Protein 1FO8 (pdb70)

Secondary structure (DSSP, 8-state):
-----EEEEESS-TTHHHHHHHHHHH-S-TTTS-EEEEE-TT-HHHHHHHHTTGGGSEEEE-S-----PPPTT-GGGHHHHHHHHHHHHHHHIIIIIS--SEEEEEETTEEE-TTHHHHHHHHHHHHHH-TTEEEEES--TT-BGGGS-TT-TT-EEEESS---SSEEEEHHHHHHHGGG--SS-HHHHHTSHHHHTT-EEEEESSBSEEE---TTBPBP-S---GGGS--GGGSHHHHHHHHHHHHHHSPB--HHHHHTT--TT-SEEEEE--SHHHHHHHHHHTT----EETTEETT-BTTBEEEEETTEEEEEE--TT--S--TT--

Organism: Oryctolagus cuniculus (NCBI:txid9986)

Sequence (330 aa):
LAVIPILVIACDRSTVRRCCLDKLLHYRPSAELFPIIVSQDCGHEETAQVIASYGSSAVTHIRQPDLSNIAVQPDHRKFQGYYKIARHYRWALGQIIFHNNFNYPAAVVVEDDLEVAPDFFEYFQATYPLLKADPSLWCVSAWNDNGKEQMVDSSSKPELLYRTDFFPGLGWLLLAELWAELEPKWPKAFWDDWMRRPEEQRKKGRACVRPEISSRTMTFFGLKFIKLNQQFVPFTQLDLSYLQQEAYDRDFLARVYGAPQLQVEKVRTNDRKELGEVRVQYTGRDSFKAFAKALGVMMDDLKSGVPRAGYRGIVTFLFRGRRVHLAPPQTWDGYDPSWT

Foldseek 3Di:
DAAAEAEEEEEADLLLLQQVVQCLVQPPDCRRYAYEYEYEHPHPNNVVSVCVVPRSHHYHYDPDNDFDDDDPVDPPPSVQLRVLSSVLVRLCCVCPVVNDFKYKYAYSQKHFENALVLVCVLCVVVCVPAPLAFKAALDQQQAFPQWFDLVCQPAKAKFLQDDRHIMMGGSVLCVVQNVPRDSGPRRLVCSACVNSVNHIYMYTSAGRMPGPCVNRHHHRHDHDNSNPDDPCCHHVVNVVVPVVCVQVVAAEDDLVCVLVCHPVVRQEYEHEAEDLVRQQVSCVSQVHQNDDRLQGGRRHDLRWDWIAGNNGIYIHYYPVVRDDGHRPSD

CATH classification: 3.90.550.10 (+1 more: 3.10.180.20)

Structure (mmCIF, N/CA/C/O backbone):
data_1FO8
#
_entry.id   1FO8
#
_cell.length_a   40.382
_cell.length_b   82.378
_cell.length_c   102.487
_cell.angle_alpha   90.00
_cell.angle_beta   90.00
_cell.angle_gamma   90.00
#
_symmetry.space_group_name_H-M   'P 21 21 21'
#
loop_
_entity.id
_entity.type
_entity.pdbx_description
1 polymer 'ALPHA-1,3-MANNOSYL-GLYCOPROTEIN BETA-1,2-N-ACETYLGLUCOSAMINYLTRANSFERASE'
2 non-polymer 'METHYL MERCURY ION'
3 water water
#
loop_
_atom_site.group_PDB
_atom_site.id
_atom_site.type_symbol
_atom_site.label_atom_id
_atom_site.label_alt_id
_atom_site.label_comp_id
_atom_site.label_asym_id
_atom_site.label_entity_id
_atom_site.label_seq_id
_atom_site.pdbx_PDB_ins_code
_atom_site.Cartn_x
_atom_site.Cartn_y
_atom_site.Cartn_z
_atom_site.occupancy
_atom_site.B_iso_or_equiv
_atom_site.auth_seq_id
_atom_site.auth_comp_id
_atom_site.auth_asym_id
_atom_site.auth_atom_id
_atom_site.pdbx_PDB_model_num
ATOM 1 N N . LEU A 1 1 ? -15.312 -6.931 19.343 1.00 23.90 105 LEU A N 1
ATOM 2 C CA . LEU A 1 1 ? -14.427 -6.082 18.488 1.00 22.76 105 LEU A CA 1
ATOM 3 C C . LEU A 1 1 ? -15.242 -4.976 17.825 1.00 21.14 105 LEU A C 1
ATOM 4 O O . LEU A 1 1 ? -16.372 -5.205 17.387 1.00 23.38 105 LEU A O 1
ATOM 9 N N . ALA A 1 2 ? -14.662 -3.781 17.750 1.00 16.73 106 ALA A N 1
ATOM 10 C CA . ALA A 1 2 ? -15.333 -2.628 17.164 1.00 15.37 106 ALA A CA 1
ATOM 11 C C . ALA A 1 2 ? -14.603 -2.050 15.965 1.00 16.62 106 ALA A C 1
ATOM 12 O O . ALA A 1 2 ? -13.371 -2.154 15.845 1.00 15.81 106 ALA A O 1
ATOM 14 N N . VAL A 1 3 ? -15.369 -1.430 15.074 1.00 14.79 107 VAL A N 1
ATOM 15 C CA . VAL A 1 3 ? -14.795 -0.782 13.891 1.00 14.63 107 VAL A CA 1
ATOM 16 C C . VAL A 1 3 ? -14.238 0.591 14.320 1.00 13.57 107 VAL A C 1
ATOM 17 O O . VAL A 1 3 ? -14.926 1.405 14.930 1.00 14.67 107 VAL A O 1
ATOM 21 N N . ILE A 1 4 ? -12.961 0.824 14.034 1.00 11.59 108 ILE A N 1
ATOM 22 C CA . ILE A 1 4 ? -12.306 2.080 14.384 1.00 10.76 108 ILE A CA 1
ATOM 23 C C . ILE A 1 4 ? -11.501 2.553 13.164 1.00 9.86 108 ILE A C 1
ATOM 24 O O . ILE A 1 4 ? -10.494 1.914 12.811 1.00 10.63 108 ILE A O 1
ATOM 29 N N . PRO A 1 5 ? -11.921 3.647 12.503 1.00 7.79 109 PRO A N 1
ATOM 30 C CA . PRO A 1 5 ? -11.157 4.123 11.335 1.00 8.32 109 PRO A CA 1
ATOM 31 C C . PRO A 1 5 ? -9.834 4.763 11.735 1.00 8.74 109 PRO A C 1
ATOM 32 O O . PRO A 1 5 ? -9.685 5.296 12.855 1.00 7.78 109 PRO A O 1
ATOM 36 N N . ILE A 1 6 ? -8.889 4.706 10.806 1.00 7.81 110 ILE A N 1
ATOM 37 C CA . ILE A 1 6 ? -7.620 5.384 10.988 1.00 7.49 110 ILE A CA 1
ATOM 38 C C . ILE A 1 6 ? -7.698 6.553 10.007 1.00 8.03 110 ILE A C 1
ATOM 39 O O . ILE A 1 6 ? -7.889 6.342 8.796 1.00 8.23 110 ILE A O 1
ATOM 44 N N . LEU A 1 7 ? -7.570 7.774 10.515 1.00 6.24 111 LEU A N 1
ATOM 45 C CA . LEU A 1 7 ? -7.598 8.953 9.660 1.00 6.65 111 LEU A CA 1
ATOM 46 C C . LEU A 1 7 ? -6.168 9.424 9.511 1.00 6.42 111 LEU A C 1
ATOM 47 O O . LEU A 1 7 ? -5.545 9.869 10.473 1.00 7.26 111 LEU A O 1
ATOM 52 N N . VAL A 1 8 ? -5.653 9.339 8.293 1.00 6.18 112 VAL A N 1
ATOM 53 C CA . VAL A 1 8 ? -4.270 9.764 8.010 1.00 7.66 112 VAL A CA 1
ATOM 54 C C . VAL A 1 8 ? -4.283 11.179 7.421 1.00 8.14 112 VAL A C 1
ATOM 55 O O . VAL A 1 8 ? -4.956 11.417 6.421 1.00 7.66 112 VAL A O 1
ATOM 59 N N . ILE A 1 9 ? -3.559 12.106 8.050 1.00 7.48 113 ILE A N 1
ATOM 60 C CA . ILE A 1 9 ? -3.477 13.500 7.610 1.00 8.38 113 ILE A CA 1
ATOM 61 C C . ILE A 1 9 ? -2.257 13.637 6.719 1.00 8.70 113 ILE A C 1
ATOM 62 O O . ILE A 1 9 ? -1.135 13.546 7.201 1.00 9.72 113 ILE A O 1
ATOM 67 N N . ALA A 1 10 ? -2.475 13.888 5.427 1.00 8.24 114 ALA A N 1
ATOM 68 C CA . ALA A 1 10 ? -1.381 13.992 4.451 1.00 9.64 114 ALA A CA 1
ATOM 69 C C . ALA A 1 10 ? -1.428 15.306 3.699 1.00 9.92 114 ALA A C 1
ATOM 70 O O . ALA A 1 10 ? -2.430 16.013 3.724 1.00 9.41 114 ALA A O 1
ATOM 72 N N . CYS A 1 11 ? -0.345 15.604 2.983 1.00 12.36 115 CYS A N 1
ATOM 73 C CA . CYS A 1 11 ? -0.273 16.857 2.224 1.00 14.56 115 CYS A CA 1
ATOM 74 C C . CYS A 1 11 ? 0.710 16.810 1.063 1.00 13.55 115 CYS A C 1
ATOM 75 O O . CYS A 1 11 ? 0.318 16.504 -0.068 1.00 16.43 115 CYS A O 1
ATOM 78 N N . ASP A 1 12 ? 1.982 17.108 1.323 1.00 16.81 116 ASP A N 1
ATOM 79 C CA . ASP A 1 12 ? 2.945 17.154 0.224 1.00 14.80 116 ASP A CA 1
ATOM 80 C C . ASP A 1 12 ? 4.236 16.355 0.392 1.00 16.62 116 ASP A C 1
ATOM 81 O O . ASP A 1 12 ? 5.290 16.728 -0.154 1.00 16.90 116 ASP A O 1
ATOM 86 N N . ARG A 1 13 ? 4.165 15.267 1.149 1.00 15.13 117 ARG A N 1
ATOM 87 C CA . ARG A 1 13 ? 5.327 14.408 1.355 1.00 14.14 117 ARG A CA 1
ATOM 88 C C . ARG A 1 13 ? 5.029 13.031 0.776 1.00 13.89 117 ARG A C 1
ATOM 89 O O . ARG A 1 13 ? 4.088 12.348 1.210 1.00 14.21 117 ARG A O 1
ATOM 97 N N . SER A 1 14 ? 5.817 12.623 -0.209 1.00 14.23 118 SER A N 1
ATOM 98 C CA . SER A 1 14 ? 5.632 11.333 -0.862 1.00 13.60 118 SER A CA 1
ATOM 99 C C . SER A 1 14 ? 5.861 10.186 0.104 1.00 14.19 118 SER A C 1
ATOM 100 O O . SER A 1 14 ? 5.389 9.064 -0.138 1.00 12.60 118 SER A O 1
ATOM 103 N N . THR A 1 15 ? 6.568 10.474 1.197 1.00 12.12 119 THR A N 1
ATOM 104 C CA . THR A 1 15 ? 6.840 9.464 2.205 1.00 13.24 119 THR A CA 1
ATOM 105 C C . THR A 1 15 ? 5.586 9.038 3.026 1.00 14.81 119 THR A C 1
ATOM 106 O O . THR A 1 15 ? 5.690 8.291 4.004 1.00 14.55 119 THR A O 1
ATOM 110 N N . VAL A 1 16 ? 4.398 9.513 2.641 1.00 12.83 120 VAL A N 1
ATOM 111 C CA . VAL A 1 16 ? 3.155 9.031 3.268 1.00 12.24 120 VAL A CA 1
ATOM 112 C C . VAL A 1 16 ? 3.144 7.517 2.914 1.00 9.88 120 VAL A C 1
ATOM 113 O O . VAL A 1 16 ? 2.467 6.697 3.542 1.00 10.61 120 VAL A O 1
ATOM 117 N N . ARG A 1 17 ? 3.913 7.143 1.891 1.00 10.18 121 ARG A N 1
ATOM 118 C CA . ARG A 1 17 ? 4.047 5.741 1.494 1.00 9.38 121 ARG A CA 1
ATOM 119 C C . ARG A 1 17 ? 4.523 4.881 2.672 1.00 9.33 121 ARG A C 1
ATOM 120 O O . ARG A 1 17 ? 4.000 3.784 2.899 1.00 9.60 121 ARG A O 1
ATOM 128 N N . ARG A 1 18 ? 5.515 5.367 3.414 1.00 9.23 122 ARG A N 1
ATOM 129 C CA . ARG A 1 18 ? 6.030 4.586 4.535 1.00 8.58 122 ARG A CA 1
ATOM 130 C C . ARG A 1 18 ? 4.972 4.440 5.630 1.00 8.72 122 ARG A C 1
ATOM 131 O O . ARG A 1 18 ? 4.822 3.356 6.223 1.00 9.77 122 ARG A O 1
ATOM 139 N N A CYS A 1 19 ? 4.242 5.523 5.892 0.95 8.62 123 CYS A N 1
ATOM 140 N N B CYS A 1 19 ? 4.231 5.512 5.892 0.05 8.25 123 CYS A N 1
ATOM 141 C CA A CYS A 1 19 ? 3.179 5.540 6.898 0.95 8.70 123 CYS A CA 1
ATOM 142 C CA B CYS A 1 19 ? 3.190 5.468 6.910 0.05 7.70 123 CYS A CA 1
ATOM 143 C C A CYS A 1 19 ? 2.109 4.504 6.511 0.95 7.64 123 CYS A C 1
ATOM 144 C C B CYS A 1 19 ? 2.119 4.462 6.507 0.05 7.50 123 CYS A C 1
ATOM 145 O O A CYS A 1 19 ? 1.746 3.630 7.310 0.95 8.15 123 CYS A O 1
ATOM 146 O O B CYS A 1 19 ? 1.728 3.609 7.305 0.05 7.44 123 CYS A O 1
ATOM 151 N N . LEU A 1 20 ? 1.644 4.558 5.267 1.00 7.67 124 LEU A N 1
ATOM 152 C CA . LEU A 1 20 ? 0.617 3.628 4.789 1.00 7.11 124 LEU A CA 1
ATOM 153 C C . LEU A 1 20 ? 1.101 2.189 4.702 1.00 7.32 124 LEU A C 1
ATOM 154 O O . LEU A 1 20 ? 0.366 1.256 5.025 1.00 8.08 124 LEU A O 1
ATOM 159 N N . ASP A 1 21 ? 2.341 1.987 4.287 1.00 7.90 125 ASP A N 1
ATOM 160 C CA . ASP A 1 21 ? 2.847 0.626 4.181 1.00 8.31 125 ASP A CA 1
ATOM 161 C C . ASP A 1 21 ? 2.841 -0.060 5.536 1.00 8.48 125 ASP A C 1
ATOM 162 O O . ASP A 1 21 ? 2.457 -1.228 5.616 1.00 8.66 125 ASP A O 1
ATOM 167 N N . LYS A 1 22 ? 3.278 0.645 6.584 1.00 8.54 126 LYS A N 1
ATOM 168 C CA . LYS A 1 22 ? 3.299 0.049 7.925 1.00 8.85 126 LYS A CA 1
ATOM 169 C C . LYS A 1 22 ? 1.892 -0.159 8.471 1.00 8.97 126 LYS A C 1
ATOM 170 O O . LYS A 1 22 ? 1.606 -1.198 9.043 1.00 8.54 126 LYS A O 1
ATOM 176 N N . LEU A 1 23 ? 1.005 0.817 8.300 1.00 6.57 127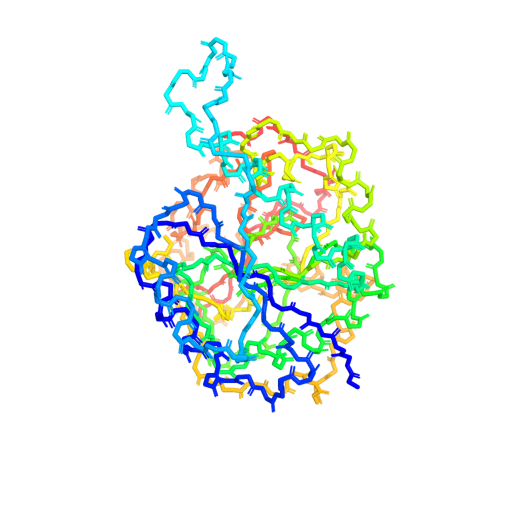 LEU A N 1
ATOM 177 C CA . LEU A 1 23 ? -0.372 0.646 8.751 1.00 6.52 127 LEU A CA 1
ATOM 178 C C . LEU A 1 23 ? -0.998 -0.583 8.072 1.00 8.42 127 LEU A C 1
ATOM 179 O O . LEU A 1 23 ? -1.630 -1.412 8.732 1.00 9.67 127 LEU A O 1
ATOM 184 N N . LEU A 1 24 ? -0.809 -0.706 6.759 1.00 8.28 128 LEU A N 1
ATOM 185 C CA . LEU A 1 24 ? -1.426 -1.807 6.017 1.00 7.80 128 LEU A CA 1
ATOM 186 C C . LEU A 1 24 ? -0.816 -3.156 6.350 1.00 8.49 128 LEU A C 1
ATOM 187 O O . LEU A 1 24 ? -1.515 -4.187 6.351 1.00 11.02 128 LEU A O 1
ATOM 192 N N . HIS A 1 25 ? 0.485 -3.164 6.610 1.00 7.19 129 HIS A N 1
ATOM 193 C CA . HIS A 1 25 ? 1.162 -4.403 6.969 1.00 8.42 129 HIS A CA 1
ATOM 194 C C . HIS A 1 25 ? 0.660 -4.956 8.310 1.00 9.00 129 HIS A C 1
ATOM 195 O O . HIS A 1 25 ? 0.425 -6.167 8.460 1.00 11.20 129 HIS A O 1
ATOM 202 N N . TYR A 1 26 ? 0.471 -4.072 9.280 1.00 7.69 130 TYR A N 1
ATOM 203 C CA . TYR A 1 26 ? 0.035 -4.520 10.599 1.00 8.14 130 TYR A CA 1
ATOM 204 C C . TYR A 1 26 ? -1.467 -4.566 10.837 1.00 9.36 130 TYR A C 1
ATOM 205 O O . TYR A 1 26 ? -1.922 -5.151 11.826 1.00 10.05 130 TYR A O 1
ATOM 214 N N . ARG A 1 27 ? -2.247 -3.961 9.954 1.00 8.78 131 ARG A N 1
ATOM 215 C CA . ARG A 1 27 ? -3.693 -3.930 10.136 1.00 9.73 131 ARG A CA 1
ATOM 216 C C . ARG A 1 27 ? -4.218 -5.356 10.201 1.00 9.93 131 ARG A C 1
ATOM 217 O O . ARG A 1 27 ? -3.966 -6.144 9.303 1.00 9.99 131 ARG A O 1
ATOM 225 N N . PRO A 1 28 ? -4.995 -5.681 11.244 1.00 8.71 132 PRO A N 1
ATOM 226 C CA . PRO A 1 28 ? -5.503 -7.064 11.331 1.00 9.64 132 PRO A CA 1
ATOM 227 C C . PRO A 1 28 ? -6.694 -7.368 10.441 1.00 13.12 132 PRO A C 1
ATOM 228 O O . PRO A 1 28 ? -6.903 -8.527 10.041 1.00 15.28 132 PRO A O 1
ATOM 232 N N . SER A 1 29 ? -7.448 -6.327 10.117 1.00 12.19 133 SER A N 1
ATOM 233 C CA . SER A 1 29 ? -8.653 -6.454 9.335 1.00 14.00 133 SER A CA 1
ATOM 234 C C . SER A 1 29 ? -8.993 -5.125 8.664 1.00 12.10 133 SER A C 1
ATOM 235 O O . SER A 1 29 ? -8.973 -4.086 9.315 1.00 12.31 133 SER A O 1
ATOM 238 N N . ALA A 1 30 ? -9.311 -5.159 7.369 1.00 12.29 134 ALA A N 1
ATOM 239 C CA . ALA A 1 30 ? -9.692 -3.946 6.654 1.00 11.52 134 ALA A CA 1
ATOM 240 C C . ALA A 1 30 ? -11.064 -3.499 7.139 1.00 13.44 134 ALA A C 1
ATOM 241 O O . ALA A 1 30 ? -11.372 -2.309 7.163 1.00 14.24 134 ALA A O 1
ATOM 243 N N . GLU A 1 31 ? -11.899 -4.459 7.516 1.00 12.61 135 GLU A N 1
ATOM 244 C CA . GLU A 1 31 ? -13.234 -4.134 7.991 1.00 13.37 135 GLU A CA 1
ATOM 245 C C . GLU A 1 31 ? -13.208 -3.459 9.361 1.00 11.43 135 GLU A C 1
ATOM 246 O O . GLU A 1 31 ? -13.943 -2.508 9.593 1.00 12.84 135 GLU A O 1
ATOM 252 N N . LEU A 1 32 ? -12.347 -3.942 10.254 1.00 12.45 136 LEU A N 1
ATOM 253 C CA . LEU A 1 32 ? -12.268 -3.373 11.590 1.00 13.67 136 LEU A CA 1
ATOM 254 C C . LEU A 1 32 ? -11.534 -2.042 11.635 1.00 10.64 136 LEU A C 1
ATOM 255 O O . LEU A 1 32 ? -11.871 -1.190 12.449 1.00 11.75 136 LEU A O 1
ATOM 260 N N . PHE A 1 33 ? -10.566 -1.858 10.741 1.00 9.38 137 PHE A N 1
ATOM 261 C CA . PHE A 1 33 ? -9.790 -0.627 10.700 1.00 8.92 137 PHE A CA 1
ATOM 262 C C . PHE A 1 33 ? -9.697 0.025 9.326 1.00 7.36 137 PHE A C 1
ATOM 263 O O . PHE A 1 33 ? -8.634 0.020 8.703 1.00 8.85 137 PHE A O 1
ATOM 271 N N . PRO A 1 34 ? -10.810 0.576 8.823 1.00 7.90 138 PRO A N 1
ATOM 272 C CA . PRO A 1 34 ? -10.779 1.228 7.506 1.00 7.63 138 PRO A CA 1
ATOM 273 C C . PRO A 1 34 ? -9.813 2.405 7.605 1.00 8.21 138 PRO A C 1
ATOM 274 O O . PRO A 1 34 ? -9.737 3.054 8.651 1.00 9.46 138 PRO A O 1
ATOM 278 N N . ILE A 1 35 ? -9.046 2.629 6.546 1.00 7.73 139 ILE A N 1
ATOM 279 C CA . ILE A 1 35 ? -8.072 3.716 6.537 1.00 7.78 139 ILE A CA 1
ATOM 280 C C . ILE A 1 35 ? -8.556 4.797 5.588 1.00 9.31 139 ILE A C 1
ATOM 281 O O . ILE A 1 35 ? -8.841 4.521 4.417 1.00 10.44 139 ILE A O 1
ATOM 286 N N . ILE A 1 36 ? -8.647 6.023 6.094 1.00 7.27 140 ILE A N 1
ATOM 287 C CA . ILE A 1 36 ? -9.103 7.152 5.286 1.00 7.57 140 ILE A CA 1
ATOM 288 C C . ILE A 1 36 ? -7.928 8.109 5.245 1.00 7.63 140 ILE A C 1
ATOM 289 O O . ILE A 1 36 ? -7.462 8.562 6.291 1.00 8.27 140 ILE A O 1
ATOM 294 N N . VAL A 1 37 ? -7.435 8.389 4.048 1.00 6.57 141 VAL A N 1
ATOM 295 C CA . VAL A 1 37 ? -6.306 9.312 3.880 1.00 7.20 141 VAL A CA 1
ATOM 296 C C . VAL A 1 37 ? -6.844 10.653 3.371 1.00 6.71 141 VAL A C 1
ATOM 297 O O . VAL A 1 37 ? -7.345 10.747 2.228 1.00 8.11 141 VAL A O 1
ATOM 301 N N . SER A 1 38 ? -6.796 11.668 4.233 1.00 7.08 142 SER A N 1
ATOM 302 C CA . SER A 1 38 ? -7.239 13.015 3.884 1.00 7.02 142 SER A CA 1
ATOM 303 C C . SER A 1 38 ? -6.006 13.773 3.438 1.00 6.56 142 SER A C 1
ATOM 304 O O . SER A 1 38 ? -5.065 13.962 4.215 1.00 7.39 142 SER A O 1
ATOM 307 N N . GLN A 1 39 ? -5.987 14.173 2.166 1.00 8.13 143 GLN A N 1
ATOM 308 C CA . GLN A 1 39 ? -4.858 14.896 1.614 1.00 8.91 143 GLN A CA 1
ATOM 309 C C . GLN A 1 39 ? -5.180 16.356 1.357 1.00 9.96 143 GLN A C 1
ATOM 310 O O . GLN A 1 39 ? -6.122 16.663 0.627 1.00 12.26 143 GLN A O 1
ATOM 316 N N . ASP A 1 40 ? -4.392 17.245 1.952 1.00 9.87 144 ASP A N 1
ATOM 317 C CA . ASP A 1 40 ? -4.556 18.684 1.740 1.00 9.44 144 ASP A CA 1
ATOM 318 C C . ASP A 1 40 ? -3.447 19.066 0.757 1.00 15.09 144 ASP A C 1
ATOM 319 O O . ASP A 1 40 ? -2.643 18.214 0.360 1.00 15.57 144 ASP A O 1
ATOM 324 N N . CYS A 1 41 ? -3.428 20.330 0.327 1.00 15.75 145 CYS A N 1
ATOM 325 C CA . CYS A 1 41 ? -2.353 20.847 -0.532 1.00 19.03 145 CYS A CA 1
ATOM 326 C C . CYS A 1 41 ? -2.344 20.597 -2.026 1.00 18.73 145 CYS A C 1
ATOM 327 O O . CYS A 1 41 ? -1.715 21.361 -2.774 1.00 20.82 145 CYS A O 1
ATOM 330 N N . GLY A 1 42 ? -3.006 19.548 -2.483 1.00 17.51 146 GLY A N 1
ATOM 331 C CA . GLY A 1 42 ? -3.022 19.282 -3.915 1.00 18.34 146 GLY A CA 1
ATOM 332 C C . GLY A 1 42 ? -1.673 18.927 -4.519 1.00 20.72 146 GLY A C 1
ATOM 333 O O . GLY A 1 42 ? -1.452 19.199 -5.703 1.00 23.57 146 GLY A O 1
ATOM 334 N N . HIS A 1 43 ? -0.768 18.346 -3.728 1.00 16.35 147 HIS A N 1
ATOM 335 C CA . HIS A 1 43 ? 0.553 17.931 -4.217 1.00 15.00 147 HIS A CA 1
ATOM 336 C C . HIS A 1 43 ? 0.321 16.711 -5.115 1.00 16.39 147 HIS A C 1
ATOM 337 O O . HIS A 1 43 ? -0.046 15.635 -4.642 1.00 14.32 147 HIS A O 1
ATOM 344 N N . GLU A 1 44 ? 0.519 16.889 -6.421 1.00 18.31 148 GLU A N 1
ATOM 345 C CA . GLU A 1 44 ? 0.286 15.829 -7.398 1.00 19.39 148 GLU A CA 1
ATOM 346 C C . GLU A 1 44 ? 0.991 14.500 -7.174 1.00 16.37 148 GLU A C 1
ATOM 347 O O . GLU A 1 44 ? 0.350 13.452 -7.269 1.00 17.70 148 GLU A O 1
ATOM 353 N N . GLU A 1 45 ? 2.288 14.521 -6.874 1.00 17.17 149 GLU A N 1
ATOM 354 C CA . GLU A 1 45 ? 3.021 13.274 -6.659 1.00 17.84 149 GLU A CA 1
ATOM 355 C C . GLU A 1 45 ? 2.464 12.502 -5.461 1.00 16.35 149 GLU A C 1
ATOM 356 O O . GLU A 1 45 ? 2.350 11.275 -5.493 1.00 16.30 149 GLU A O 1
ATOM 362 N N . THR A 1 46 ? 2.132 13.228 -4.399 1.00 15.09 150 THR A N 1
ATOM 363 C CA . THR A 1 46 ? 1.578 12.595 -3.211 1.00 12.74 150 THR A CA 1
ATOM 364 C C . THR A 1 46 ? 0.211 12.003 -3.538 1.00 12.11 150 THR A C 1
ATOM 365 O O . THR A 1 46 ? -0.114 10.899 -3.076 1.00 11.49 150 THR A O 1
ATOM 369 N N . ALA A 1 47 ? -0.598 12.704 -4.329 1.00 11.88 151 ALA A N 1
ATOM 370 C CA . ALA A 1 47 ? -1.911 12.189 -4.706 1.00 11.96 151 ALA A CA 1
ATOM 371 C C . ALA A 1 47 ? -1.778 10.906 -5.510 1.00 12.84 151 ALA A C 1
ATOM 372 O O . ALA A 1 47 ? -2.550 9.972 -5.321 1.00 14.43 151 ALA A O 1
ATOM 374 N N . GLN 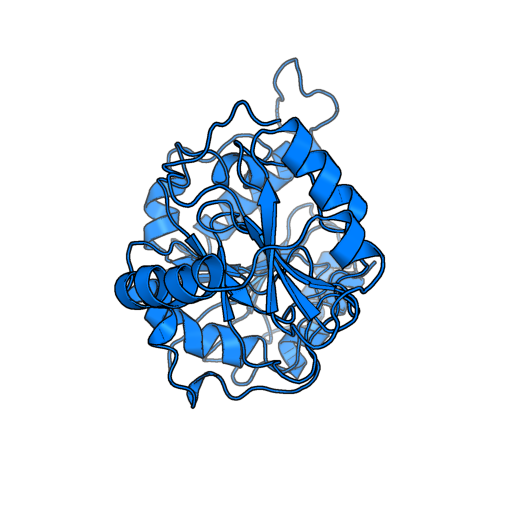A 1 48 ? -0.801 10.868 -6.413 1.00 14.40 152 GLN A N 1
ATOM 375 C CA . GLN A 1 48 ? -0.586 9.668 -7.221 1.00 15.71 152 GLN A CA 1
ATOM 376 C C . GLN A 1 48 ? -0.155 8.493 -6.343 1.00 12.75 152 GLN A C 1
ATOM 377 O O . GLN A 1 48 ? -0.579 7.357 -6.554 1.00 14.74 152 GLN A O 1
ATOM 383 N N . VAL A 1 49 ? 0.690 8.766 -5.360 1.00 13.41 153 VAL A N 1
ATOM 384 C CA . VAL A 1 49 ? 1.127 7.718 -4.448 1.00 11.62 153 VAL A CA 1
ATOM 385 C C . VAL A 1 49 ? -0.080 7.155 -3.692 1.00 9.72 153 VAL A C 1
ATOM 386 O O . VAL A 1 49 ? -0.288 5.943 -3.643 1.00 11.88 153 VAL A O 1
ATOM 390 N N . ILE A 1 50 ? -0.891 8.031 -3.101 1.00 10.68 154 ILE A N 1
ATOM 391 C CA . ILE A 1 50 ? -2.050 7.540 -2.348 1.00 10.32 154 ILE A CA 1
ATOM 392 C C . ILE A 1 50 ? -3.016 6.764 -3.257 1.00 9.23 154 ILE A C 1
ATOM 393 O O . ILE A 1 50 ? -3.518 5.693 -2.889 1.00 10.23 154 ILE A O 1
ATOM 398 N N . ALA A 1 51 ? -3.267 7.299 -4.456 1.00 11.87 155 ALA A N 1
ATOM 399 C CA . ALA A 1 51 ? -4.173 6.647 -5.395 1.00 11.66 155 ALA A CA 1
ATOM 400 C C . ALA A 1 51 ? -3.725 5.242 -5.779 1.00 12.35 155 ALA A C 1
ATOM 401 O O . ALA A 1 51 ? -4.562 4.371 -6.038 1.00 13.46 155 ALA A O 1
ATOM 403 N N . SER A 1 52 ? -2.410 5.033 -5.825 1.00 11.76 156 SER A N 1
ATOM 404 C CA . SER A 1 52 ? -1.882 3.728 -6.220 1.00 12.31 156 SER A CA 1
ATOM 405 C C . SER A 1 52 ? -2.246 2.599 -5.271 1.00 12.07 156 SER A C 1
ATOM 406 O O . SER A 1 52 ? -2.153 1.422 -5.635 1.00 14.43 156 SER A O 1
ATOM 409 N N . TYR A 1 53 ? -2.666 2.937 -4.053 1.00 11.37 157 TYR A N 1
ATOM 410 C CA . TYR A 1 53 ? -3.072 1.897 -3.103 1.00 10.72 157 TYR A CA 1
ATOM 411 C C . TYR A 1 53 ? -4.463 1.371 -3.409 1.00 12.23 157 TYR A C 1
ATOM 412 O O . TYR A 1 53 ? -4.909 0.369 -2.833 1.00 13.09 157 TYR A O 1
ATOM 421 N N . GLY A 1 54 ? -5.165 2.053 -4.303 1.00 12.41 158 GLY A N 1
ATOM 422 C CA . GLY A 1 54 ? -6.492 1.588 -4.650 1.00 13.00 158 GLY A CA 1
ATOM 423 C C . GLY A 1 54 ? -7.467 1.521 -3.497 1.00 13.25 158 GLY A C 1
ATOM 424 O O . GLY A 1 54 ? -7.491 2.410 -2.644 1.00 12.50 158 GLY A O 1
ATOM 425 N N A SER A 1 55 ? -8.221 0.429 -3.459 0.70 12.78 159 SER A N 1
ATOM 426 N N B SER A 1 55 ? -8.282 0.474 -3.456 0.30 12.83 159 SER A N 1
ATOM 427 C CA A SER A 1 55 ? -9.263 0.185 -2.465 0.70 11.83 159 SER A CA 1
ATOM 428 C CA B SER A 1 55 ? -9.290 0.354 -2.409 0.30 12.04 159 SER A CA 1
ATOM 429 C C A SER A 1 55 ? -8.748 -0.148 -1.073 0.70 10.94 159 SER A C 1
ATOM 430 C C B SER A 1 55 ? -8.738 0.025 -1.027 0.30 11.37 159 SER A C 1
ATOM 431 O O A SER A 1 55 ? -9.537 -0.338 -0.149 0.70 12.88 159 SER A O 1
ATOM 432 O O B SER A 1 55 ? -9.496 0.015 -0.057 0.30 11.68 159 SER A O 1
ATOM 437 N N . ALA A 1 56 ? -7.436 -0.240 -0.918 1.00 11.27 160 ALA A N 1
ATOM 438 C CA . ALA A 1 56 ? -6.873 -0.538 0.398 1.00 9.98 160 ALA A CA 1
ATOM 439 C C . ALA A 1 56 ? -7.121 0.642 1.333 1.00 9.23 160 ALA A C 1
ATOM 440 O O . ALA A 1 56 ? -7.141 0.469 2.555 1.00 9.73 160 ALA A O 1
ATOM 442 N N . VAL A 1 57 ? -7.291 1.836 0.768 1.00 9.18 161 VAL A N 1
ATOM 443 C CA . VAL A 1 57 ? -7.591 3.030 1.570 1.00 10.33 161 VAL A CA 1
ATOM 444 C C . VAL A 1 57 ? -8.636 3.861 0.832 1.00 11.01 161 VAL A C 1
ATOM 445 O O . VAL A 1 57 ? -8.956 3.577 -0.321 1.00 13.33 161 VAL A O 1
ATOM 449 N N . THR A 1 58 ? -9.196 4.859 1.509 1.00 8.50 162 THR A N 1
ATOM 450 C CA . THR A 1 58 ? -10.136 5.769 0.861 1.00 9.82 162 THR A CA 1
ATOM 451 C C . THR A 1 58 ? -9.412 7.108 0.839 1.00 10.17 162 THR A C 1
ATOM 452 O O . THR A 1 58 ? -9.023 7.619 1.883 1.00 12.68 162 THR A O 1
ATOM 456 N N . HIS A 1 59 ? -9.247 7.679 -0.345 1.00 9.74 163 HIS A N 1
ATOM 457 C CA . HIS A 1 59 ? -8.518 8.928 -0.527 1.00 10.13 163 HIS A CA 1
ATOM 458 C C . HIS A 1 59 ? -9.482 10.096 -0.651 1.00 10.10 163 HIS A C 1
ATOM 459 O O . HIS A 1 59 ? -10.294 10.122 -1.590 1.00 12.00 163 HIS A O 1
ATOM 466 N N . ILE A 1 60 ? -9.444 11.028 0.302 1.00 9.66 164 ILE A N 1
ATOM 467 C CA . ILE A 1 60 ? -10.305 12.202 0.233 1.00 9.94 164 ILE A CA 1
ATOM 468 C C . ILE A 1 60 ? -9.403 13.425 0.144 1.00 10.62 164 ILE A C 1
ATOM 469 O O . ILE A 1 60 ? -8.255 13.403 0.623 1.00 9.09 164 ILE A O 1
ATOM 474 N N . ARG A 1 61 ? -9.906 14.489 -0.477 1.00 10.25 165 ARG A N 1
ATOM 475 C CA . ARG A 1 61 ? -9.109 15.689 -0.699 1.00 10.63 165 ARG A CA 1
ATOM 476 C C . ARG A 1 61 ? -9.709 16.965 -0.124 1.00 9.46 165 ARG A C 1
ATOM 477 O O . ARG A 1 61 ? -10.830 17.332 -0.448 1.00 12.03 165 ARG A O 1
ATOM 485 N N . GLN A 1 62 ? -8.952 17.645 0.734 1.00 8.78 166 GLN A N 1
ATOM 486 C CA . GLN A 1 62 ? -9.437 18.899 1.335 1.00 9.40 166 GLN A CA 1
ATOM 487 C C . GLN A 1 62 ? -9.729 19.828 0.155 1.00 10.11 166 GLN A C 1
ATOM 488 O O . GLN A 1 62 ? -8.856 20.128 -0.647 1.00 11.24 166 GLN A O 1
ATOM 494 N N . PRO A 1 63 ? -10.954 20.346 0.092 1.00 11.43 167 PRO A N 1
ATOM 495 C CA . PRO A 1 63 ? -11.359 21.198 -1.036 1.00 11.80 167 PRO A CA 1
ATOM 496 C C . PRO A 1 63 ? -10.915 22.621 -1.223 1.00 11.04 167 PRO A C 1
ATOM 497 O O . PRO A 1 63 ? -10.887 23.108 -2.364 1.00 13.36 167 PRO A O 1
ATOM 501 N N . ASP A 1 64 ? -10.588 23.298 -0.141 1.00 10.23 168 ASP A N 1
ATOM 502 C CA . ASP A 1 64 ? -10.244 24.711 -0.217 1.00 12.53 168 ASP A CA 1
ATOM 503 C C . ASP A 1 64 ? -8.751 24.927 -0.105 1.00 12.56 168 ASP A C 1
ATOM 504 O O . ASP A 1 64 ? -8.201 24.920 0.996 1.00 13.79 168 ASP A O 1
ATOM 509 N N . LEU A 1 65 ? -8.089 25.128 -1.239 1.00 13.33 169 LEU A N 1
ATOM 510 C CA . LEU A 1 65 ? -6.643 25.305 -1.236 1.00 13.15 169 LEU A CA 1
ATOM 511 C C . LEU A 1 65 ? -6.193 26.772 -1.170 1.00 14.30 169 LEU A C 1
ATOM 512 O O . LEU A 1 65 ? -5.012 27.081 -1.369 1.00 16.17 169 LEU A O 1
ATOM 517 N N . SER A 1 66 ? -7.131 27.657 -0.872 1.00 12.02 170 SER A N 1
ATOM 518 C CA . SER A 1 66 ? -6.832 29.085 -0.821 1.00 12.59 170 SER A CA 1
ATOM 519 C C . SER A 1 66 ? -5.990 29.511 0.381 1.00 15.14 170 SER A C 1
ATOM 520 O O . SER A 1 66 ? -5.913 28.802 1.381 1.00 13.81 170 SER A O 1
ATOM 523 N N . ASN A 1 67 ? -5.343 30.668 0.270 1.00 15.00 171 ASN A N 1
ATOM 524 C CA . ASN A 1 67 ? -4.561 31.190 1.379 1.00 15.66 171 ASN A CA 1
ATOM 525 C C . ASN A 1 67 ? -5.530 31.746 2.400 1.00 14.06 171 ASN A C 1
ATOM 526 O O . ASN A 1 67 ? -6.599 32.230 2.059 1.00 15.93 171 ASN A O 1
ATOM 531 N N . ILE A 1 68 ? -5.139 31.674 3.666 1.00 13.85 172 ILE A N 1
ATOM 53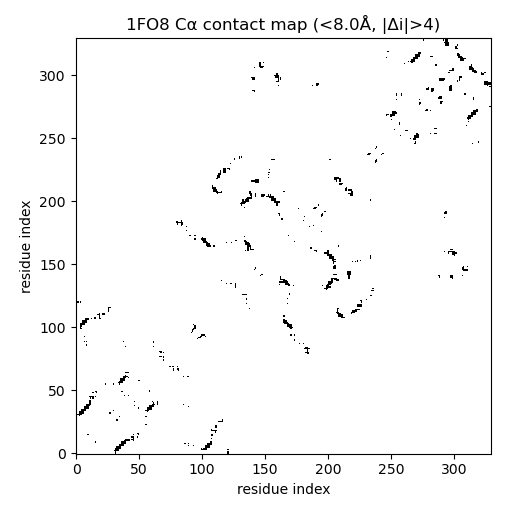2 C CA . ILE A 1 68 ? -5.983 32.096 4.768 1.00 12.54 172 ILE A CA 1
ATOM 533 C C . ILE A 1 68 ? -5.507 33.431 5.325 1.00 12.53 172 ILE A C 1
ATOM 534 O O . ILE A 1 68 ? -4.303 33.656 5.444 1.00 14.33 172 ILE A O 1
ATOM 539 N N . ALA A 1 69 ? -6.458 34.316 5.620 1.00 14.34 173 ALA A N 1
ATOM 540 C CA . ALA A 1 69 ? -6.144 35.623 6.196 1.00 15.87 173 ALA A CA 1
ATOM 541 C C . ALA A 1 69 ? -5.737 35.349 7.641 1.00 12.57 173 ALA A C 1
ATOM 542 O O . ALA A 1 69 ? -6.512 34.768 8.414 1.00 17.26 173 ALA A O 1
ATOM 544 N N . VAL A 1 70 ? -4.520 35.747 7.991 1.00 11.83 174 VAL A N 1
ATOM 545 C CA . VAL A 1 70 ? -4.007 35.530 9.343 1.00 11.25 174 VAL A CA 1
ATOM 546 C C . VAL A 1 70 ? -4.091 36.804 10.164 1.00 9.94 174 VAL A C 1
ATOM 547 O O . VAL A 1 70 ? -4.212 37.897 9.613 1.00 12.11 174 VAL A O 1
ATOM 551 N N . GLN A 1 71 ? -4.047 36.674 11.486 1.00 9.21 175 GLN A N 1
ATOM 552 C CA . GLN A 1 71 ? -4.101 37.846 12.353 1.00 8.79 175 GLN A CA 1
ATOM 553 C C . GLN A 1 71 ? -2.749 38.563 12.336 1.00 8.62 175 GLN A C 1
ATOM 554 O O . GLN A 1 71 ? -1.734 37.982 11.925 1.00 8.61 175 GLN A O 1
ATOM 560 N N . PRO A 1 72 ? -2.703 39.813 12.837 1.00 10.00 176 PRO A N 1
ATOM 561 C CA . PRO A 1 72 ? -1.445 40.572 12.804 1.00 9.71 176 PRO A CA 1
ATOM 562 C C . PRO A 1 72 ? -0.206 40.010 13.444 1.00 9.82 176 PRO A C 1
ATOM 563 O O . PRO A 1 72 ? 0.905 40.435 13.116 1.00 11.70 176 PRO A O 1
ATOM 567 N N . ASP A 1 73 ? -0.376 39.094 14.382 1.00 9.66 177 ASP A N 1
ATOM 568 C CA . ASP A 1 73 ? 0.772 38.503 15.065 1.00 8.43 177 ASP A CA 1
ATOM 569 C C . ASP A 1 73 ? 1.257 37.231 14.379 1.00 7.75 177 ASP A C 1
ATOM 570 O O . ASP A 1 73 ? 2.235 36.630 14.823 1.00 9.34 177 ASP A O 1
ATOM 575 N N . HIS A 1 74 ? 0.627 36.869 13.264 1.00 7.28 178 HIS A N 1
ATOM 576 C CA . HIS A 1 74 ? 0.909 35.568 12.652 1.00 9.13 178 HIS A CA 1
ATOM 577 C C . HIS A 1 74 ? 1.360 35.515 11.199 1.00 9.70 178 HIS A C 1
ATOM 578 O O . HIS A 1 74 ? 1.150 34.501 10.528 1.00 10.51 178 HIS A O 1
ATOM 585 N N . ARG A 1 75 ? 1.975 36.577 10.699 1.00 11.49 179 ARG A N 1
ATOM 586 C CA . ARG A 1 75 ? 2.429 36.571 9.305 1.00 14.19 179 ARG A CA 1
ATOM 587 C C . ARG A 1 75 ? 3.289 35.355 8.942 1.00 13.80 179 ARG A C 1
ATOM 588 O O . ARG A 1 75 ? 3.192 34.832 7.825 1.00 15.46 179 ARG A O 1
ATOM 596 N N . LYS A 1 76 ? 4.116 34.910 9.882 1.00 12.44 180 LYS A N 1
ATOM 597 C CA . LYS A 1 76 ? 5.023 33.761 9.675 1.00 14.12 180 LYS A CA 1
ATOM 598 C C . LYS A 1 76 ? 4.358 32.404 9.827 1.00 15.19 180 LYS A C 1
ATOM 599 O O . LYS A 1 76 ? 5.007 31.369 9.619 1.00 17.62 180 LYS A O 1
ATOM 605 N N . PHE A 1 77 ? 3.070 32.387 10.169 1.00 11.28 181 PHE A N 1
ATOM 606 C CA . PHE A 1 77 ? 2.438 31.120 10.468 1.00 12.37 181 PHE A CA 1
ATOM 607 C C . PHE A 1 77 ? 1.284 30.618 9.602 1.00 13.33 181 PHE A C 1
ATOM 608 O O . PHE A 1 77 ? 0.444 29.849 10.083 1.00 12.91 181 PHE A O 1
ATOM 616 N N . GLN A 1 78 ? 1.251 31.018 8.331 1.00 12.67 182 GLN A N 1
ATOM 617 C CA . GLN A 1 78 ? 0.202 30.577 7.396 1.00 13.38 182 GLN A CA 1
ATOM 618 C C . GLN A 1 78 ? 0.030 29.042 7.434 1.00 13.31 182 GLN A C 1
ATOM 619 O O . GLN A 1 78 ? -1.091 28.529 7.419 1.00 13.71 182 GLN A O 1
ATOM 625 N N . GLY A 1 79 ? 1.144 28.322 7.493 1.00 11.34 183 GLY A N 1
ATOM 626 C CA . GLY A 1 79 ? 1.094 26.865 7.502 1.00 11.90 183 GLY A CA 1
ATOM 627 C C . GLY A 1 79 ? 0.270 26.312 8.654 1.00 11.90 183 GLY A C 1
ATOM 628 O O . GLY A 1 79 ? -0.439 25.318 8.476 1.00 12.84 183 GLY A O 1
ATOM 629 N N . TYR A 1 80 ? 0.353 26.938 9.824 1.00 10.08 184 TYR A N 1
ATOM 630 C CA . TYR A 1 80 ? -0.409 26.479 10.983 1.00 10.22 184 TYR A CA 1
ATOM 631 C C . TYR A 1 80 ? -1.897 26.734 10.816 1.00 9.81 184 TYR A C 1
ATOM 632 O O . TYR A 1 80 ? -2.729 25.962 11.334 1.00 10.39 184 TYR A O 1
ATOM 641 N N . TYR A 1 81 ? -2.260 27.828 10.140 1.00 8.92 185 TYR A N 1
ATOM 642 C CA . TYR A 1 81 ? -3.654 28.083 9.845 1.00 7.69 185 TYR A CA 1
ATOM 643 C C . TYR A 1 81 ? -4.167 27.005 8.874 1.00 7.77 185 TYR A C 1
ATOM 644 O O . TYR A 1 81 ? -5.287 26.514 9.009 1.00 8.91 185 TYR A O 1
ATOM 653 N N . LYS A 1 82 ? -3.353 26.644 7.887 1.00 9.11 186 LYS A N 1
ATOM 654 C CA . LYS A 1 82 ? -3.785 25.618 6.945 1.00 9.27 186 LYS A CA 1
ATOM 655 C C . LYS A 1 82 ? -3.943 24.260 7.646 1.00 8.09 186 LYS A C 1
ATOM 656 O O . LYS A 1 82 ? -4.900 23.545 7.395 1.00 8.37 186 LYS A O 1
ATOM 662 N N . ILE A 1 83 ? -3.028 23.916 8.551 1.00 8.09 187 ILE A N 1
ATOM 663 C CA . ILE A 1 83 ? -3.157 22.637 9.247 1.00 8.63 187 ILE A CA 1
ATOM 664 C C . ILE A 1 83 ? -4.459 22.607 10.052 1.00 7.99 187 ILE A C 1
ATOM 665 O O . ILE A 1 83 ? -5.184 21.602 10.051 1.00 7.79 187 ILE A O 1
ATOM 670 N N . ALA A 1 84 ? -4.767 23.705 10.749 1.00 7.55 188 ALA A N 1
ATOM 671 C CA . ALA A 1 84 ? -5.973 23.733 11.556 1.00 7.48 188 ALA A CA 1
ATOM 672 C C . ALA A 1 84 ? -7.209 23.592 10.671 1.00 7.01 188 ALA A C 1
ATOM 673 O O . ALA A 1 84 ? -8.166 22.909 11.030 1.00 7.75 188 ALA A O 1
ATOM 675 N N . ARG A 1 85 ? -7.198 24.246 9.502 1.00 6.53 189 ARG A N 1
ATOM 676 C CA . ARG A 1 85 ? -8.327 24.104 8.587 1.00 7.20 189 ARG A CA 1
ATOM 677 C C . ARG A 1 85 ? -8.447 22.656 8.096 1.00 8.08 189 ARG A C 1
ATOM 678 O O . ARG A 1 85 ? -9.555 22.117 7.974 1.00 8.80 189 ARG A O 1
ATOM 686 N N . HIS A 1 86 ? -7.313 22.027 7.828 1.00 7.12 190 HIS A N 1
ATOM 687 C CA . HIS A 1 86 ? -7.350 20.654 7.337 1.00 6.20 190 HIS A CA 1
ATOM 688 C C . HIS A 1 86 ? -7.929 19.720 8.402 1.00 7.72 190 HIS A C 1
ATOM 689 O O . HIS A 1 86 ? -8.811 18.911 8.108 1.00 6.79 190 HIS A O 1
ATOM 696 N N . TYR A 1 87 ? -7.457 19.839 9.644 1.00 7.14 191 TYR A N 1
ATOM 697 C CA . TYR A 1 87 ? -7.988 18.981 10.694 1.00 8.32 191 TYR A CA 1
ATOM 698 C C . TYR A 1 87 ? -9.497 19.170 10.838 1.00 6.80 191 TYR A C 1
ATOM 699 O O . TYR A 1 87 ? -10.244 18.204 10.972 1.00 8.05 191 TYR A O 1
ATOM 708 N N . ARG A 1 88 ? -9.958 20.419 10.796 1.00 8.54 192 ARG A N 1
ATOM 709 C CA . ARG A 1 88 ? -11.385 20.674 10.943 1.00 10.16 192 ARG A CA 1
ATOM 710 C C . ARG A 1 88 ? -12.166 19.993 9.816 1.00 8.40 192 ARG A C 1
ATOM 711 O O . ARG A 1 88 ? -13.206 19.358 10.044 1.00 10.06 192 ARG A O 1
ATOM 719 N N . TRP A 1 89 ? -11.648 20.091 8.596 1.00 7.67 193 TRP A N 1
ATOM 720 C CA . TRP A 1 89 ? -12.345 19.475 7.486 1.00 8.00 193 TRP A CA 1
ATOM 721 C C . TRP A 1 89 ? -12.322 17.947 7.540 1.00 8.59 193 TRP A C 1
ATOM 722 O O . TRP A 1 89 ? -13.362 17.291 7.403 1.00 9.29 193 TRP A O 1
ATOM 733 N N . ALA A 1 90 ? -11.145 17.383 7.789 1.00 8.61 194 ALA A N 1
ATOM 734 C CA . ALA A 1 90 ? -10.997 15.924 7.813 1.00 8.10 194 ALA A CA 1
ATOM 735 C C . ALA A 1 90 ? -11.787 15.273 8.947 1.00 7.90 194 ALA A C 1
ATOM 736 O O . ALA A 1 90 ? -12.415 14.230 8.729 1.00 9.65 194 ALA A O 1
ATOM 738 N N . LEU A 1 91 ? -11.743 15.848 10.150 1.00 8.54 195 LEU A N 1
ATOM 739 C CA . LEU A 1 91 ? -12.494 15.282 11.273 1.00 9.20 195 LEU A CA 1
ATOM 740 C C . LEU A 1 91 ? -13.983 15.411 10.975 1.00 9.26 195 LEU A C 1
ATOM 741 O O . LEU A 1 91 ? -14.753 14.513 11.292 1.00 9.53 195 LEU A O 1
ATOM 746 N N . GLY A 1 92 ? -14.391 16.513 10.336 1.00 9.23 196 GLY A N 1
ATOM 747 C CA . GLY A 1 92 ? -15.806 16.624 9.982 1.00 9.82 196 GLY A CA 1
ATOM 748 C C . GLY A 1 92 ? -16.183 15.519 9.000 1.00 8.41 196 GLY A C 1
ATOM 749 O O . GLY A 1 92 ? -17.275 14.942 9.070 1.00 11.01 196 GLY A O 1
ATOM 750 N N . GLN A 1 93 ? -15.292 15.207 8.068 1.00 9.59 197 GLN A N 1
ATOM 751 C CA . GLN A 1 93 ? -15.582 14.123 7.125 1.00 9.32 197 GLN A CA 1
ATOM 752 C C . GLN A 1 93 ? -15.747 12.774 7.823 1.00 10.56 197 GLN A C 1
ATOM 753 O O . GLN A 1 93 ? -16.702 12.021 7.570 1.00 11.49 197 GLN A O 1
ATOM 759 N N A ILE A 1 94 ? -14.828 12.477 8.726 0.50 8.54 198 ILE A N 1
ATOM 760 N N B ILE A 1 94 ? -14.820 12.457 8.722 0.50 9.20 198 ILE A N 1
ATOM 761 C CA A ILE A 1 94 ? -14.875 11.219 9.441 0.50 8.37 198 ILE A CA 1
ATOM 762 C CA B ILE A 1 94 ? -14.864 11.169 9.404 0.50 9.57 198 ILE A CA 1
ATOM 763 C C A ILE A 1 94 ? -16.143 11.056 10.259 0.50 8.53 198 ILE A C 1
ATOM 764 C C B ILE A 1 94 ? -16.073 11.020 10.345 0.50 9.98 198 ILE A C 1
ATOM 765 O O A ILE A 1 94 ? -16.787 9.999 10.229 0.50 9.21 198 ILE A O 1
ATOM 766 O O B ILE A 1 94 ? -16.609 9.913 10.497 0.50 11.13 198 ILE A O 1
ATOM 775 N N . PHE A 1 95 ? -16.513 12.116 10.959 1.00 9.25 199 PHE A N 1
ATOM 776 C CA . PHE A 1 95 ? -17.651 12.048 11.871 1.00 10.14 199 PHE A CA 1
ATOM 777 C C . PHE A 1 95 ? -19.011 12.411 11.317 1.00 13.27 199 PHE A C 1
ATOM 778 O O . PHE A 1 95 ? -20.030 11.906 11.819 1.00 14.57 199 PHE A O 1
ATOM 786 N N . HIS A 1 96 ? -19.045 13.268 10.301 1.00 12.49 200 HIS A N 1
ATOM 787 C CA . HIS A 1 96 ? -20.336 13.643 9.710 1.00 14.03 200 HIS A CA 1
ATOM 788 C C . HIS A 1 96 ? -20.619 12.865 8.443 1.00 16.07 200 HIS A C 1
ATOM 789 O O . HIS A 1 96 ? -21.635 12.185 8.353 1.00 20.95 200 HIS A O 1
ATOM 796 N N A ASN A 1 97 ? -19.717 12.942 7.468 0.80 15.28 201 ASN A N 1
ATOM 797 N N B ASN A 1 97 ? -19.719 12.958 7.471 0.20 15.03 201 ASN A N 1
ATOM 798 C CA A ASN A 1 97 ? -19.919 12.260 6.191 0.80 16.27 201 ASN A CA 1
ATOM 799 C CA B ASN A 1 97 ? -19.895 12.259 6.204 0.20 14.05 201 ASN A CA 1
ATOM 800 C C A ASN A 1 97 ? -19.833 10.736 6.290 0.80 16.35 201 ASN A C 1
ATOM 801 C C B ASN A 1 97 ? -19.880 10.747 6.391 0.20 14.11 201 ASN A C 1
ATOM 802 O O A ASN A 1 97 ? -20.730 10.027 5.831 0.80 17.60 201 ASN A O 1
ATOM 803 O O B ASN A 1 97 ? -20.873 10.069 6.119 0.20 14.39 201 ASN A O 1
ATOM 812 N N . PHE A 1 98 ? -18.759 10.222 6.877 1.00 13.49 202 PHE A N 1
ATOM 813 C CA . PHE A 1 98 ? -18.625 8.775 7.059 1.00 12.70 202 PHE A CA 1
ATOM 814 C C . PHE A 1 98 ? -19.390 8.262 8.285 1.00 12.36 202 PHE A C 1
ATOM 815 O O . PHE A 1 98 ? -19.611 7.064 8.414 1.00 14.92 202 PHE A O 1
ATOM 823 N N . ASN A 1 99 ? -19.739 9.164 9.189 1.00 12.23 203 ASN A N 1
ATOM 824 C CA . ASN A 1 99 ? -20.502 8.828 10.392 1.00 13.04 203 ASN A CA 1
ATOM 825 C C . ASN A 1 99 ? -19.862 7.766 11.293 1.00 13.52 203 ASN A C 1
ATOM 826 O O . ASN A 1 99 ? -20.559 6.929 11.875 1.00 13.95 203 ASN A O 1
ATOM 831 N N . TYR A 1 100 ? -18.536 7.786 11.421 1.00 10.44 204 TYR A N 1
ATOM 832 C CA . TYR A 1 100 ? -17.886 6.844 12.316 1.00 10.29 204 TYR A CA 1
ATOM 833 C C . TYR A 1 100 ? -18.058 7.303 13.760 1.00 9.32 204 TYR A C 1
ATOM 834 O O . TYR A 1 100 ? -18.202 8.497 14.034 1.00 9.85 204 TYR A O 1
ATOM 843 N N . PRO A 1 101 ? -18.029 6.356 14.710 1.00 9.90 205 PRO A N 1
ATOM 844 C CA . PRO A 1 101 ? -18.203 6.669 16.131 1.00 10.17 205 PRO A CA 1
ATOM 845 C C . PRO A 1 101 ? -16.963 7.148 16.885 1.00 7.63 205 PRO A C 1
ATOM 846 O O . PRO A 1 101 ? -17.074 7.676 17.997 1.00 9.98 205 PRO A O 1
ATOM 850 N N . ALA A 1 102 ? -15.806 6.983 16.251 1.00 8.80 206 ALA A N 1
ATOM 851 C CA . ALA A 1 102 ? -14.529 7.356 16.834 1.00 8.08 206 ALA A CA 1
ATOM 852 C C . ALA A 1 102 ? -13.523 7.266 15.712 1.00 7.40 206 ALA A C 1
ATOM 853 O O . ALA A 1 102 ? -13.834 6.789 14.601 1.00 9.73 206 ALA A O 1
ATOM 855 N N . ALA A 1 103 ? -12.303 7.726 15.975 1.00 6.86 207 ALA A N 1
ATOM 856 C CA . ALA A 1 103 ? -11.259 7.648 14.965 1.00 7.03 207 ALA A CA 1
ATOM 857 C C . ALA A 1 103 ? -9.896 7.781 15.615 1.00 6.64 207 ALA A C 1
ATOM 858 O O . ALA A 1 103 ? -9.762 8.466 16.640 1.00 7.17 207 ALA A O 1
ATOM 860 N N . VAL A 1 104 ? -8.908 7.107 15.015 1.00 5.74 208 VAL A N 1
ATOM 861 C CA . VAL A 1 104 ? -7.515 7.268 15.435 1.00 5.87 208 VAL A CA 1
ATOM 862 C C . VAL A 1 104 ? -6.908 8.199 14.371 1.00 5.99 208 VAL A C 1
ATOM 863 O O . VAL A 1 104 ? -6.918 7.886 13.185 1.00 7.75 208 VAL A O 1
ATOM 867 N N . VAL A 1 105 ? -6.395 9.330 14.827 1.00 5.97 209 VAL A N 1
ATOM 868 C CA . VAL A 1 105 ? -5.800 10.356 13.969 1.00 7.14 209 VAL A CA 1
ATOM 869 C C . VAL A 1 105 ? -4.285 10.207 13.933 1.00 7.43 209 VAL A C 1
ATOM 870 O O . VAL A 1 105 ? -3.638 10.181 14.981 1.00 7.60 209 VAL A O 1
ATOM 874 N N . VAL A 1 106 ? -3.740 10.076 12.732 1.00 6.32 210 VAL A N 1
ATOM 875 C CA . VAL A 1 106 ? -2.302 9.944 12.549 1.00 9.09 210 VAL A CA 1
ATOM 876 C C . VAL A 1 106 ? -1.786 10.850 11.441 1.00 10.83 210 VAL A C 1
ATOM 877 O O . VAL A 1 106 ? -2.455 11.090 10.436 1.00 12.72 210 VAL A O 1
ATOM 881 N N . GLU A 1 107 ? -0.593 11.372 11.631 1.00 9.71 211 GLU A N 1
ATOM 882 C CA . GLU A 1 107 ? -0.004 12.200 10.607 1.00 12.15 211 GLU A CA 1
ATOM 883 C C . GLU A 1 107 ? 0.857 11.303 9.715 1.00 11.70 211 GLU A C 1
ATOM 884 O O . GLU A 1 107 ? 1.294 10.198 10.113 1.00 10.92 211 GLU A O 1
ATOM 890 N N . ASP A 1 108 ? 1.080 11.778 8.491 1.00 11.86 212 ASP A N 1
ATOM 891 C CA . ASP A 1 108 ? 1.843 11.054 7.470 1.00 13.08 212 ASP A CA 1
ATOM 892 C C . ASP A 1 108 ? 3.325 10.806 7.720 1.00 13.07 212 ASP A C 1
ATOM 893 O O . ASP A 1 108 ? 3.988 10.182 6.888 1.00 14.71 212 ASP A O 1
ATOM 898 N N . ASP A 1 109 ? 3.860 11.333 8.814 1.00 11.01 213 ASP A N 1
ATOM 899 C CA . ASP A 1 109 ? 5.254 11.092 9.140 1.00 12.18 213 ASP A CA 1
ATOM 900 C C . ASP A 1 109 ? 5.400 10.158 10.341 1.00 9.94 213 ASP A C 1
ATOM 901 O O . ASP A 1 109 ? 6.431 10.159 11.008 1.00 10.41 213 ASP A O 1
ATOM 906 N N . LEU A 1 110 ? 4.354 9.373 10.620 1.00 8.17 214 LEU A N 1
ATOM 907 C CA . LEU A 1 110 ? 4.411 8.408 11.738 1.00 7.63 214 LEU A CA 1
ATOM 908 C C . LEU A 1 110 ? 4.460 6.944 11.276 1.00 8.75 214 LEU A C 1
ATOM 909 O O . LEU A 1 110 ? 3.778 6.554 10.330 1.00 9.99 214 LEU A O 1
ATOM 914 N N . GLU A 1 111 ? 5.283 6.142 11.939 1.00 8.29 215 GLU A N 1
ATOM 915 C CA . GLU A 1 111 ? 5.382 4.702 11.682 1.00 9.61 215 GLU A CA 1
ATOM 916 C C . GLU A 1 111 ? 4.771 3.998 12.896 1.00 10.73 215 GLU A C 1
ATOM 917 O O . GLU A 1 111 ? 5.057 4.375 14.027 1.00 10.71 215 GLU A O 1
ATOM 923 N N . VAL A 1 112 ? 3.966 2.969 12.659 1.00 8.28 216 VAL A N 1
ATOM 924 C CA . VAL A 1 112 ? 3.318 2.293 13.778 1.00 7.46 216 VAL A CA 1
ATOM 925 C C . VAL A 1 112 ? 4.033 1.048 14.271 1.00 7.64 216 VAL A C 1
ATOM 926 O O . VAL A 1 112 ? 4.757 0.369 13.526 1.00 10.06 216 VAL A O 1
ATOM 930 N N . ALA A 1 113 ? 3.830 0.748 15.547 1.00 7.01 217 ALA A N 1
ATOM 931 C CA . ALA A 1 113 ? 4.363 -0.458 16.182 1.00 6.95 217 ALA A CA 1
ATOM 932 C C . ALA A 1 113 ? 3.483 -1.663 15.802 1.00 6.55 217 ALA A C 1
ATOM 933 O O . ALA A 1 113 ? 2.330 -1.498 15.415 1.00 7.83 217 ALA A O 1
ATOM 935 N N . PRO A 1 114 ? 3.995 -2.895 15.946 1.00 6.25 218 PRO A N 1
ATOM 936 C CA . PRO A 1 114 ? 3.218 -4.085 15.593 1.00 6.34 218 PRO A CA 1
ATOM 937 C C . PRO A 1 114 ? 1.904 -4.207 16.326 1.00 6.58 218 PRO A C 1
ATOM 938 O O . PRO A 1 114 ? 0.962 -4.805 15.798 1.00 7.64 218 PRO A O 1
ATOM 942 N N . ASP A 1 115 ? 1.846 -3.677 17.555 1.00 6.16 219 ASP A N 1
ATOM 943 C CA . ASP A 1 115 ? 0.608 -3.758 18.328 1.00 5.93 219 ASP A CA 1
ATOM 944 C C . ASP A 1 115 ? -0.202 -2.472 18.385 1.00 6.30 219 ASP A C 1
ATOM 945 O O . ASP A 1 115 ? -1.059 -2.300 19.260 1.00 6.22 219 ASP A O 1
ATOM 950 N N . PHE A 1 116 ? 0.024 -1.582 17.424 1.00 5.26 220 PHE A N 1
ATOM 951 C CA . PHE A 1 116 ? -0.724 -0.326 17.335 1.00 5.45 220 PHE A CA 1
ATOM 952 C C . PHE A 1 116 ? -2.247 -0.559 17.288 1.00 6.24 220 PHE A C 1
ATOM 953 O O . PHE A 1 116 ? -2.999 0.104 18.018 1.00 5.94 220 PHE A O 1
ATOM 961 N N . PHE A 1 117 ? -2.704 -1.483 16.443 1.00 6.57 221 PHE A N 1
ATOM 962 C CA . PHE A 1 117 ? -4.141 -1.723 16.326 1.00 5.78 221 PHE A CA 1
ATOM 963 C C . PHE A 1 117 ? -4.699 -2.428 17.552 1.00 5.61 221 PHE A C 1
ATOM 964 O O . PHE A 1 117 ? -5.786 -2.086 18.029 1.00 7.05 221 PHE A O 1
ATOM 972 N N . GLU A 1 118 ? -3.960 -3.423 18.047 1.00 6.20 222 GLU A N 1
ATOM 973 C CA . GLU A 1 118 ? -4.357 -4.146 19.250 1.00 5.77 222 GLU A CA 1
ATOM 974 C C . GLU A 1 118 ? -4.515 -3.167 20.405 1.00 5.84 222 GLU A C 1
ATOM 975 O O . GLU A 1 118 ? -5.476 -3.265 21.167 1.00 6.50 222 GLU A O 1
ATOM 981 N N . TYR A 1 119 ? -3.583 -2.213 20.528 1.00 5.25 223 TYR A N 1
ATOM 982 C CA . TYR A 1 119 ? -3.629 -1.207 21.584 1.00 5.01 223 TYR A CA 1
ATOM 983 C C . TYR A 1 119 ? -4.912 -0.373 21.527 1.00 6.17 223 TYR A C 1
ATOM 984 O O . TYR A 1 119 ? -5.604 -0.218 22.551 1.00 6.08 223 TYR A O 1
ATOM 993 N N . PHE A 1 120 ? -5.245 0.148 20.346 1.00 5.19 224 PHE A N 1
ATOM 994 C CA . PHE A 1 120 ? -6.465 0.946 20.251 1.00 5.38 224 PHE A CA 1
ATOM 995 C C . PHE A 1 120 ? -7.735 0.122 20.403 1.00 5.45 224 PHE A C 1
ATOM 996 O O . PHE A 1 120 ? -8.714 0.608 20.977 1.00 7.26 224 PHE A O 1
ATOM 1004 N N . GLN A 1 121 ? -7.729 -1.126 19.945 1.00 6.37 225 GLN A N 1
ATOM 1005 C CA . GLN A 1 121 ? -8.916 -1.959 20.099 1.00 6.54 225 GLN A CA 1
ATOM 1006 C C . GLN A 1 121 ? -9.167 -2.195 21.589 1.00 6.40 225 GLN A C 1
ATOM 1007 O O . GLN A 1 121 ? -10.308 -2.174 22.056 1.00 8.30 225 GLN A O 1
ATOM 1013 N N . ALA A 1 122 ? -8.108 -2.407 22.353 1.00 6.15 226 ALA A N 1
ATOM 1014 C CA . ALA A 1 122 ? -8.247 -2.697 23.782 1.00 6.13 226 ALA A CA 1
ATOM 1015 C C . ALA A 1 122 ? -8.616 -1.490 24.622 1.00 7.49 226 ALA A C 1
ATOM 1016 O O . ALA A 1 122 ? -9.295 -1.620 25.641 1.00 7.86 226 ALA A O 1
ATOM 1018 N N . THR A 1 123 ? -8.150 -0.307 24.225 1.00 6.36 227 THR A N 1
ATOM 1019 C CA . THR A 1 123 ? -8.395 0.889 25.006 1.00 6.51 227 THR A CA 1
ATOM 1020 C C . THR A 1 123 ? -9.643 1.660 24.626 1.00 6.98 227 THR A C 1
ATOM 1021 O O . THR A 1 123 ? -10.126 2.459 25.422 1.00 7.93 227 THR A O 1
ATOM 1025 N N . TYR A 1 124 ? -10.185 1.412 23.441 1.00 6.06 228 TYR A N 1
ATOM 1026 C CA . TYR A 1 124 ? -11.415 2.095 23.015 1.00 6.54 228 TYR A CA 1
ATOM 1027 C C . TYR A 1 124 ? -12.547 1.895 24.058 1.00 7.51 228 TYR A C 1
ATOM 1028 O O . TYR A 1 124 ? -13.222 2.856 24.418 1.00 7.62 228 TYR A O 1
ATOM 1037 N N . PRO A 1 125 ? -12.749 0.668 24.585 1.00 8.88 229 PRO A N 1
ATOM 1038 C CA . PRO A 1 125 ? -13.836 0.552 25.578 1.00 10.07 229 PRO A CA 1
ATOM 1039 C C . PRO A 1 125 ? -13.622 1.396 26.844 1.00 9.66 229 PRO A C 1
ATOM 1040 O O . PRO A 1 125 ? -14.601 1.858 27.466 1.00 10.82 229 PRO A O 1
ATOM 1044 N N . LEU A 1 126 ? -12.364 1.607 27.236 1.00 9.16 230 LEU A N 1
ATOM 1045 C CA . LEU A 1 126 ? -12.069 2.433 28.411 1.00 9.97 230 LEU A CA 1
ATOM 1046 C C . LEU A 1 126 ? -12.472 3.872 28.102 1.00 7.73 230 LEU A C 1
ATOM 1047 O O . LEU A 1 126 ? -13.071 4.559 28.927 1.00 9.93 230 LEU A O 1
ATOM 1052 N N . LEU A 1 127 ? -12.102 4.348 26.911 1.00 8.69 231 LEU A N 1
ATOM 1053 C CA . LEU A 1 127 ? -12.443 5.709 26.515 1.00 8.33 231 LEU A CA 1
ATOM 1054 C C . LEU A 1 127 ? -13.964 5.887 26.480 1.00 9.07 231 LEU A C 1
ATOM 1055 O O . LEU A 1 127 ? -14.495 6.915 26.903 1.00 9.67 231 LEU A O 1
ATOM 1060 N N . LYS A 1 128 ? -14.667 4.896 25.952 1.00 8.58 232 LYS A N 1
ATOM 1061 C CA . LYS A 1 128 ? -16.117 5.000 25.903 1.00 10.56 232 LYS A CA 1
ATOM 1062 C C . LYS A 1 128 ? -16.749 5.024 27.279 1.00 10.52 232 LYS A C 1
ATOM 1063 O O . LYS A 1 128 ? -17.744 5.732 27.477 1.00 12.85 232 LYS A O 1
ATOM 1069 N N . ALA A 1 129 ? -16.177 4.288 28.225 1.00 10.64 233 ALA A N 1
ATOM 1070 C CA . ALA A 1 129 ? -16.781 4.177 29.547 1.00 10.38 233 ALA A CA 1
ATOM 1071 C C . ALA A 1 129 ? -16.419 5.228 30.574 1.00 14.68 233 ALA A C 1
ATOM 1072 O O . ALA A 1 129 ? -17.243 5.533 31.454 1.00 17.84 233 ALA A O 1
ATOM 1074 N N . ASP A 1 130 ? -15.219 5.792 30.469 1.00 12.39 234 ASP A N 1
ATOM 1075 C CA . ASP A 1 130 ? -14.729 6.756 31.455 1.00 11.03 234 ASP A CA 1
ATOM 1076 C C . ASP A 1 130 ? -14.770 8.198 30.957 1.00 11.20 234 ASP A C 1
ATOM 1077 O O . ASP A 1 130 ? -13.923 8.619 30.169 1.00 9.69 234 ASP A O 1
ATOM 1082 N N . PRO A 1 131 ? -15.746 8.991 31.416 1.00 10.47 235 PRO A N 1
ATOM 1083 C CA . PRO A 1 131 ? -15.872 10.381 30.984 1.00 9.76 235 PRO A CA 1
ATOM 1084 C C . PRO A 1 131 ? -14.730 11.307 31.387 1.00 9.02 235 PRO A C 1
ATOM 1085 O O . PRO A 1 131 ? -14.615 12.440 30.887 1.00 10.03 235 PRO A O 1
ATOM 1089 N N . SER A 1 132 ? -13.892 10.820 32.300 1.00 7.91 236 SER A N 1
ATOM 1090 C CA . SER A 1 132 ? -12.723 11.586 32.712 1.00 8.09 236 SER A CA 1
ATOM 1091 C C . SER A 1 132 ? -11.569 11.438 31.719 1.00 7.38 236 SER A C 1
ATOM 1092 O O . SER A 1 132 ? -10.562 12.121 31.852 1.00 8.31 236 SER A O 1
ATOM 1095 N N . LEU A 1 133 ? -11.712 10.523 30.760 1.00 6.94 237 LEU A N 1
ATOM 1096 C CA . LEU A 1 133 ? -10.719 10.385 29.683 1.00 6.03 237 LEU A CA 1
ATOM 1097 C C . LEU A 1 133 ? -11.280 11.097 28.455 1.00 5.72 237 LEU A C 1
ATOM 1098 O O . LEU A 1 133 ? -12.508 11.079 28.229 1.00 7.64 237 LEU A O 1
ATOM 1103 N N . TRP A 1 134 ? -10.419 11.747 27.670 1.00 5.64 238 TRP A N 1
ATOM 1104 C CA . TRP A 1 134 ? -10.875 12.297 26.417 1.00 5.08 238 TRP A CA 1
ATOM 1105 C C . TRP A 1 134 ? -10.071 11.792 25.233 1.00 5.87 238 TRP A C 1
ATOM 1106 O O . TRP A 1 134 ? -10.386 12.124 24.104 1.00 6.85 238 TRP A O 1
ATOM 1117 N N . CYS A 1 135 ? -9.036 10.978 25.476 1.00 5.68 239 CYS A N 1
ATOM 1118 C CA . CYS A 1 135 ? -8.308 10.384 24.353 1.00 5.38 239 CYS A CA 1
ATOM 1119 C C . CYS A 1 135 ? -7.458 9.223 24.801 1.00 5.40 239 CYS A C 1
ATOM 1120 O O . CYS A 1 135 ? -7.242 9.007 26.008 1.00 5.72 239 CYS A O 1
ATOM 1123 N N . VAL A 1 136 ? -6.996 8.467 23.809 1.00 5.48 240 VAL A N 1
ATOM 1124 C CA . VAL A 1 136 ? -5.971 7.438 24.036 1.00 5.07 240 VAL A CA 1
ATOM 1125 C C . VAL A 1 136 ? -4.866 7.824 23.045 1.00 7.15 240 VAL A C 1
ATOM 1126 O O . VAL A 1 136 ? -5.150 8.044 21.849 1.00 5.89 240 VAL A O 1
ATOM 1130 N N . SER A 1 137 ? -3.620 7.918 23.521 1.00 5.14 241 SER A N 1
ATOM 1131 C CA . SER A 1 137 ? -2.523 8.279 22.623 1.00 5.21 241 SER A CA 1
ATOM 1132 C C . SER A 1 137 ? -1.487 7.161 22.592 1.00 4.85 241 SER A C 1
ATOM 1133 O O . SER A 1 137 ? -1.251 6.479 23.597 1.00 5.56 241 SER A O 1
ATOM 1136 N N . ALA A 1 138 ? -0.848 7.015 21.437 1.00 4.84 242 ALA A N 1
ATOM 1137 C CA . ALA A 1 138 ? 0.218 6.046 21.263 1.00 5.62 242 ALA A CA 1
ATOM 1138 C C . ALA A 1 138 ? 1.564 6.594 21.756 1.00 5.91 242 ALA A C 1
ATOM 1139 O O . ALA A 1 138 ? 2.528 5.846 21.795 1.00 6.26 242 ALA A O 1
ATOM 1141 N N . TRP A 1 139 ? 1.619 7.853 22.193 1.00 5.72 243 TRP A N 1
ATOM 1142 C CA . TRP A 1 139 ? 2.901 8.497 22.471 1.00 6.13 243 TRP A CA 1
ATOM 1143 C C . TRP A 1 139 ? 3.310 8.699 23.916 1.00 6.78 243 TRP A C 1
ATOM 1144 O O . TRP A 1 139 ? 2.517 9.202 24.712 1.00 7.23 243 TRP A O 1
ATOM 1155 N N . ASN A 1 140 ? 4.554 8.336 24.241 1.00 5.49 244 ASN A N 1
ATOM 1156 C CA . ASN A 1 140 ? 5.139 8.627 25.557 1.00 6.74 244 ASN A CA 1
ATOM 1157 C C . ASN A 1 140 ? 6.096 9.803 25.307 1.00 6.95 244 ASN A C 1
ATOM 1158 O O . ASN A 1 140 ? 7.165 9.618 24.680 1.00 6.27 244 ASN A O 1
ATOM 1163 N N . ASP A 1 141 ? 5.758 10.987 25.825 1.00 7.05 245 ASP A N 1
ATOM 1164 C CA . ASP A 1 141 ? 6.622 12.151 25.602 1.00 7.61 245 ASP A CA 1
ATOM 1165 C C . ASP A 1 141 ? 8.073 11.995 26.100 1.00 8.30 245 ASP A C 1
ATOM 1166 O O . ASP A 1 141 ? 8.984 12.630 25.557 1.00 10.64 245 ASP A O 1
ATOM 1171 N N . ASN A 1 142 ? 8.290 11.160 27.120 1.00 7.36 246 ASN A N 1
ATOM 1172 C CA . ASN A 1 142 ? 9.654 10.881 27.569 1.00 7.23 246 ASN A CA 1
ATOM 1173 C C . ASN A 1 142 ? 9.952 9.423 27.227 1.00 9.00 246 ASN A C 1
ATOM 1174 O O . ASN A 1 142 ? 10.450 8.655 28.053 1.00 11.32 246 ASN A O 1
ATOM 1179 N N . GLY A 1 143 ? 9.696 9.064 25.975 1.00 6.53 247 GLY A N 1
ATOM 1180 C CA . GLY A 1 143 ? 9.862 7.687 25.553 1.00 7.78 247 GLY A CA 1
ATOM 1181 C C . GLY A 1 143 ? 11.161 7.265 24.900 1.00 7.11 247 GLY A C 1
ATOM 1182 O O . GLY A 1 143 ? 11.161 6.301 24.137 1.00 7.79 247 GLY A O 1
ATOM 1183 N N . LYS A 1 144 ? 12.258 7.959 25.195 1.00 7.33 248 LYS A N 1
ATOM 1184 C CA . LYS A 1 144 ? 13.526 7.511 24.624 1.00 10.19 248 LYS A CA 1
ATOM 1185 C C . LYS A 1 144 ? 13.907 6.161 25.250 1.00 7.94 248 LYS A C 1
ATOM 1186 O O . LYS A 1 144 ? 13.489 5.826 26.370 1.00 7.52 248 LYS A O 1
ATOM 1192 N N . GLU A 1 145 ? 14.713 5.384 24.538 1.00 8.60 249 GLU A N 1
ATOM 1193 C CA . GLU A 1 145 ? 15.094 4.061 24.992 1.00 10.24 249 GLU A CA 1
ATOM 1194 C C . GLU A 1 145 ? 15.576 3.967 26.438 1.00 10.11 249 GLU A C 1
ATOM 1195 O O . GLU A 1 145 ? 15.156 3.092 27.189 1.00 10.33 249 GLU A O 1
ATOM 1201 N N . GLN A 1 146 ? 16.447 4.888 26.839 1.00 9.15 250 GLN A N 1
ATOM 1202 C CA . GLN A 1 146 ? 16.999 4.824 28.186 1.00 9.58 250 GLN A CA 1
ATOM 1203 C C . GLN A 1 146 ? 16.034 5.242 29.257 1.00 10.22 250 GLN A C 1
ATOM 1204 O O . GLN A 1 146 ? 16.342 5.136 30.460 1.00 11.93 250 GLN A O 1
ATOM 1210 N N . MET A 1 147 ? 14.862 5.711 28.844 1.00 7.62 251 MET A N 1
ATOM 1211 C CA . MET A 1 147 ? 13.903 6.180 29.824 1.00 9.25 251 MET A CA 1
ATOM 1212 C C . MET A 1 147 ? 12.660 5.345 29.950 1.00 7.71 251 MET A C 1
ATOM 1213 O O . MET A 1 147 ? 11.739 5.722 30.677 1.00 7.84 251 MET A O 1
ATOM 1218 N N . VAL A 1 148 ? 12.645 4.203 29.281 1.00 7.45 252 VAL A N 1
ATOM 1219 C CA . VAL A 1 148 ? 11.493 3.303 29.360 1.00 7.28 252 VAL A CA 1
ATOM 1220 C C . VAL A 1 148 ? 11.954 1.908 29.759 1.00 8.20 252 VAL A C 1
ATOM 1221 O O . VAL A 1 148 ? 13.110 1.515 29.491 1.00 9.60 252 VAL A O 1
ATOM 1225 N N . ASP A 1 149 ? 11.065 1.167 30.406 1.00 7.54 253 ASP A N 1
ATOM 1226 C CA . ASP A 1 149 ? 11.358 -0.188 30.853 1.00 6.66 253 ASP A CA 1
ATOM 1227 C C . ASP A 1 149 ? 10.949 -1.176 29.773 1.00 8.33 253 ASP A C 1
ATOM 1228 O O . ASP A 1 149 ? 9.755 -1.471 29.610 1.00 8.02 253 ASP A O 1
ATOM 1233 N N A SER A 1 150 ? 11.936 -1.702 29.056 0.50 9.08 254 SER A N 1
ATOM 1234 N N B SER A 1 150 ? 11.926 -1.702 29.039 0.50 9.06 254 SER A N 1
ATOM 1235 C CA A SER A 1 150 ? 11.690 -2.649 27.975 0.50 9.76 254 SER A CA 1
ATOM 1236 C CA B SER A 1 150 ? 11.640 -2.643 27.960 0.50 9.61 254 SER A CA 1
ATOM 1237 C C A SER A 1 150 ? 11.105 -3.970 28.451 0.50 8.54 254 SER A C 1
ATOM 1238 C C B SER A 1 150 ? 11.061 -3.960 28.455 0.50 8.59 254 SER A C 1
ATOM 1239 O O A SER A 1 150 ? 10.631 -4.774 27.646 0.50 8.68 254 SER A O 1
ATOM 1240 O O B SER A 1 150 ? 10.546 -4.754 27.664 0.50 9.04 254 SER A O 1
ATOM 1245 N N . SER A 1 151 ? 11.164 -4.211 29.755 1.00 7.42 255 SER A N 1
ATOM 1246 C CA . SER A 1 151 ? 10.591 -5.431 30.297 1.00 8.47 255 SER A CA 1
ATOM 1247 C C . SER A 1 151 ? 9.093 -5.246 30.597 1.00 9.48 255 SER A C 1
ATOM 1248 O O . SER A 1 151 ? 8.412 -6.200 30.970 1.00 9.65 255 SER A O 1
ATOM 1251 N N . LYS A 1 152 ? 8.577 -4.020 30.404 1.00 6.86 256 LYS A N 1
ATOM 1252 C CA . LYS A 1 152 ? 7.159 -3.735 30.670 1.00 6.77 256 LYS A CA 1
ATOM 1253 C C . LYS A 1 152 ? 6.468 -3.083 29.464 1.00 6.89 256 LYS A C 1
ATOM 1254 O O . LYS A 1 152 ? 5.855 -2.004 29.568 1.00 6.78 256 LYS A O 1
ATOM 1260 N N . PRO A 1 153 ? 6.539 -3.740 28.296 1.00 5.61 257 PRO A N 1
ATOM 1261 C CA . PRO A 1 153 ? 5.893 -3.161 27.116 1.00 6.79 257 PRO A CA 1
ATOM 1262 C C . PRO A 1 153 ? 4.379 -3.052 27.262 1.00 6.75 257 PRO A C 1
ATOM 1263 O O . PRO A 1 153 ? 3.740 -2.317 26.513 1.00 7.27 257 PRO A O 1
ATOM 1267 N N . GLU A 1 154 ? 3.801 -3.770 28.224 1.00 5.55 258 GLU A N 1
ATOM 1268 C CA . GLU A 1 154 ? 2.357 -3.737 28.419 1.00 6.30 258 GLU A CA 1
ATOM 1269 C C . GLU A 1 154 ? 1.883 -2.614 29.346 1.00 5.84 258 GLU A C 1
ATOM 1270 O O . GLU A 1 154 ? 0.693 -2.342 29.419 1.00 6.15 258 GLU A O 1
ATOM 1276 N N . LEU A 1 155 ? 2.796 -1.956 30.050 1.00 7.04 259 LEU A N 1
ATOM 1277 C CA . LEU A 1 155 ? 2.393 -0.947 31.042 1.00 5.28 259 LEU A CA 1
ATOM 1278 C C . LEU A 1 155 ? 1.818 0.340 30.444 1.00 5.79 259 LEU A C 1
ATOM 1279 O O . LEU A 1 155 ? 2.426 0.932 29.549 1.00 6.43 259 LEU A O 1
ATOM 1284 N N . LEU A 1 156 ? 0.661 0.772 30.971 1.00 5.69 260 LEU A N 1
ATOM 1285 C CA . 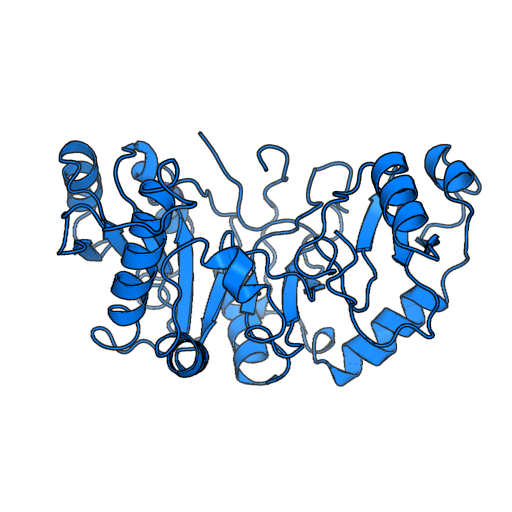LEU A 1 156 ? -0.018 1.987 30.500 1.00 5.30 260 LEU A CA 1
ATOM 1286 C C . LEU A 1 156 ? -0.214 2.947 31.687 1.00 5.14 260 LEU A C 1
ATOM 1287 O O . LEU A 1 156 ? -0.181 2.545 32.862 1.00 6.71 260 LEU A O 1
ATOM 1292 N N . TYR A 1 157 ? -0.488 4.212 31.355 1.00 4.87 261 TYR A N 1
ATOM 1293 C CA . TYR A 1 157 ? -0.653 5.285 32.337 1.00 4.10 261 TYR A CA 1
ATOM 1294 C C . TYR A 1 157 ? -1.755 6.235 31.902 1.00 5.56 261 TYR A C 1
ATOM 1295 O O . TYR A 1 157 ? -2.241 6.184 30.769 1.00 6.25 261 TYR A O 1
ATOM 1304 N N . ARG A 1 158 ? -2.139 7.093 32.841 1.00 6.31 262 ARG A N 1
ATOM 1305 C CA . ARG A 1 158 ? -2.990 8.224 32.528 1.00 5.85 262 ARG A CA 1
ATOM 1306 C C . ARG A 1 158 ? -2.051 9.444 32.479 1.00 5.88 262 ARG A C 1
ATOM 1307 O O . ARG A 1 158 ? -1.027 9.513 33.194 1.00 6.69 262 ARG A O 1
ATOM 1315 N N . THR A 1 159 ? -2.396 10.404 31.625 1.00 5.74 263 THR A N 1
ATOM 1316 C CA . THR A 1 159 ? -1.652 11.652 31.516 1.00 5.91 263 THR A CA 1
ATOM 1317 C C . THR A 1 159 ? -2.598 12.827 31.289 1.00 7.48 263 THR A C 1
ATOM 1318 O O . THR A 1 159 ? -3.615 12.694 30.615 1.00 5.96 263 THR A O 1
ATOM 1322 N N . ASP A 1 160 ? -2.292 13.952 31.908 1.00 5.36 264 ASP A N 1
ATOM 1323 C CA . ASP A 1 160 ? -3.061 15.176 31.709 1.00 6.32 264 ASP A CA 1
ATOM 1324 C C . ASP A 1 160 ? -2.556 15.926 30.475 1.00 6.76 264 ASP A C 1
ATOM 1325 O O . ASP A 1 160 ? -3.216 16.844 30.009 1.00 8.52 264 ASP A O 1
ATOM 1330 N N . PHE A 1 161 ? -1.368 15.572 29.984 1.00 6.40 265 PHE A N 1
ATOM 1331 C CA . PHE A 1 161 ? -0.784 16.252 28.820 1.00 7.14 265 PHE A CA 1
ATOM 1332 C C . PHE A 1 161 ? -1.205 15.527 27.547 1.00 8.12 265 PHE A C 1
ATOM 1333 O O . PHE A 1 161 ? -0.807 14.375 27.321 1.00 9.51 265 PHE A O 1
ATOM 1341 N N . PHE A 1 162 ? -2.053 16.172 26.750 1.00 7.34 266 PHE A N 1
ATOM 1342 C CA . PHE A 1 162 ? -2.528 15.593 25.498 1.00 6.58 266 PHE A CA 1
ATOM 1343 C C . PHE A 1 162 ? -1.317 15.445 24.593 1.00 7.06 266 PHE A C 1
ATOM 1344 O O . PHE A 1 162 ? -0.742 16.446 24.158 1.00 7.98 266 PHE A O 1
ATOM 1352 N N . PRO A 1 163 ? -0.933 14.202 24.254 1.00 7.25 267 PRO A N 1
ATOM 1353 C CA . PRO A 1 163 ? 0.252 14.043 23.411 1.00 8.34 267 PRO A CA 1
ATOM 1354 C C . PRO A 1 163 ? 0.096 14.107 21.908 1.00 9.14 267 PRO A C 1
ATOM 1355 O O . PRO A 1 163 ? 1.094 14.346 21.211 1.00 10.42 267 PRO A O 1
ATOM 1359 N N . GLY A 1 164 ? -1.127 13.912 21.409 1.00 9.40 268 GLY A N 1
ATOM 1360 C CA . GLY A 1 164 ? -1.319 13.805 19.972 1.00 9.45 268 GLY A CA 1
ATOM 1361 C C . GLY A 1 164 ? -0.501 12.592 19.511 1.00 9.16 268 GLY A C 1
ATOM 1362 O O . GLY A 1 164 ? -0.439 11.539 20.189 1.00 8.37 268 GLY A O 1
ATOM 1363 N N . LEU A 1 165 ? 0.100 12.722 18.330 1.00 7.28 269 LEU A N 1
ATOM 1364 C CA . LEU A 1 165 ? 1.017 11.726 17.761 1.00 6.40 269 LEU A CA 1
ATOM 1365 C C . LEU A 1 165 ? 0.457 10.302 17.763 1.00 6.19 269 LEU A C 1
ATOM 1366 O O . LEU A 1 165 ? 1.084 9.340 18.239 1.00 6.74 269 LEU A O 1
ATOM 1371 N N . GLY A 1 166 ? -0.732 10.193 17.181 1.00 5.72 270 GLY A N 1
ATOM 1372 C CA . GLY A 1 166 ? -1.438 8.925 17.088 1.00 6.67 270 GLY A CA 1
ATOM 1373 C C . GLY A 1 166 ? -2.432 8.912 18.239 1.00 6.82 270 GLY A C 1
ATOM 1374 O O . GLY A 1 166 ? -2.118 8.440 19.327 1.00 7.99 270 GLY A O 1
ATOM 1375 N N . TRP A 1 167 ? -3.645 9.413 18.017 1.00 6.07 271 TRP A N 1
ATOM 1376 C CA . TRP A 1 167 ? -4.582 9.504 19.119 1.00 6.34 271 TRP A CA 1
ATOM 1377 C C . TRP A 1 167 ? -6.006 9.211 18.686 1.00 5.70 271 TRP A C 1
ATOM 1378 O O . TRP A 1 167 ? -6.466 9.594 17.593 1.00 6.54 271 TRP A O 1
ATOM 1389 N N . LEU A 1 168 ? -6.705 8.549 19.597 1.00 5.20 272 LEU A N 1
ATOM 1390 C CA . LEU A 1 168 ? -8.093 8.131 19.452 1.00 5.55 272 LEU A CA 1
ATOM 1391 C C . LEU A 1 168 ? -9.031 9.116 20.141 1.00 6.49 272 LEU A C 1
ATOM 1392 O O . LEU A 1 168 ? -8.779 9.512 21.282 1.00 6.35 272 LEU A O 1
ATOM 1397 N N . LEU A 1 169 ? -10.078 9.551 19.423 1.00 6.21 273 LEU A N 1
ATOM 1398 C CA . LEU A 1 169 ? -11.113 10.404 20.045 1.00 6.27 273 LEU A CA 1
ATOM 1399 C C . LEU A 1 169 ? -12.464 9.891 19.611 1.00 7.91 273 LEU A C 1
ATOM 1400 O O . LEU A 1 169 ? -12.593 9.213 18.587 1.00 6.92 273 LEU A O 1
ATOM 1405 N N . LEU A 1 170 ? -13.460 10.203 20.434 1.00 7.45 274 LEU A N 1
ATOM 1406 C CA . LEU A 1 170 ? -14.848 9.835 20.163 1.00 7.40 274 LEU A CA 1
ATOM 1407 C C . LEU A 1 170 ? -15.559 10.935 19.351 1.00 8.47 274 LEU A C 1
ATOM 1408 O O . LEU A 1 170 ? -15.234 12.133 19.449 1.00 7.31 274 LEU A O 1
ATOM 1413 N N . ALA A 1 171 ? -16.565 10.509 18.584 1.00 8.04 275 ALA A N 1
ATOM 1414 C CA . ALA A 1 171 ? -17.388 11.450 17.827 1.00 7.86 275 ALA A CA 1
ATOM 1415 C C . ALA A 1 171 ? -18.002 12.468 18.799 1.00 7.98 275 ALA A C 1
ATOM 1416 O O . ALA A 1 171 ? -18.188 13.635 18.447 1.00 8.07 275 ALA A O 1
ATOM 1418 N N . GLU A 1 172 ? -18.314 12.025 20.020 1.00 8.12 276 GLU A N 1
ATOM 1419 C CA . GLU A 1 172 ? -18.879 12.935 21.006 1.00 10.85 276 GLU A CA 1
ATOM 1420 C C . GLU A 1 172 ? -17.927 14.087 21.339 1.00 9.33 276 GLU A C 1
ATOM 1421 O O . GLU A 1 172 ? -18.371 15.234 21.566 1.00 10.33 276 GLU A O 1
ATOM 1427 N N . LEU A 1 173 ? -16.613 13.824 21.338 1.00 8.44 277 LEU A N 1
ATOM 1428 C CA . LEU A 1 173 ? -15.678 14.909 21.620 1.00 7.96 277 LEU A CA 1
ATOM 1429 C C . LEU A 1 173 ? -15.618 15.848 20.427 1.00 8.46 277 LEU A C 1
ATOM 1430 O O . LEU A 1 173 ? -15.525 17.060 20.610 1.00 8.93 277 LEU A O 1
ATOM 1435 N N . TRP A 1 174 ? -15.674 15.311 19.210 1.00 8.29 278 TRP A N 1
ATOM 1436 C CA . TRP A 1 174 ? -15.665 16.217 18.071 1.00 9.76 278 TRP A CA 1
ATOM 1437 C C . TRP A 1 174 ? -16.891 17.142 18.131 1.00 9.13 278 TRP A C 1
ATOM 1438 O O . TRP A 1 174 ? -16.810 18.312 17.759 1.00 9.66 278 TRP A O 1
ATOM 1449 N N . ALA A 1 175 ? -18.023 16.631 18.623 1.00 8.66 279 ALA A N 1
ATOM 1450 C CA . ALA A 1 175 ? -19.223 17.469 18.697 1.00 8.49 279 ALA A CA 1
ATOM 1451 C C . ALA A 1 175 ? -19.003 18.662 19.617 1.00 8.93 279 ALA A C 1
ATOM 1452 O O . ALA A 1 175 ? -19.573 19.730 19.387 1.00 12.51 279 ALA A O 1
ATOM 1454 N N . GLU A 1 176 ? -18.178 18.480 20.645 1.00 8.64 280 GLU A N 1
ATOM 1455 C CA . GLU A 1 176 ? -17.853 19.529 21.602 1.00 9.79 280 GLU A CA 1
ATOM 1456 C C . GLU A 1 176 ? -16.794 20.515 21.076 1.00 9.98 280 GLU A C 1
ATOM 1457 O O . GLU A 1 176 ? -16.855 21.720 21.341 1.00 10.58 280 GLU A O 1
ATOM 1463 N N . LEU A 1 177 ? -15.817 20.007 20.327 1.00 9.36 281 LEU A N 1
ATOM 1464 C CA . LEU A 1 177 ? -14.726 20.854 19.843 1.00 10.10 281 LEU A CA 1
ATOM 1465 C C . LEU A 1 177 ? -15.022 21.611 18.562 1.00 9.86 281 LEU A C 1
ATOM 1466 O O . LEU A 1 177 ? -14.603 22.758 18.410 1.00 10.91 281 LEU A O 1
ATOM 1471 N N . GLU A 1 178 ? -15.729 20.968 17.643 1.00 11.44 282 GLU A N 1
ATOM 1472 C CA . GLU A 1 178 ? -16.013 21.573 16.344 1.00 11.17 282 GLU A CA 1
ATOM 1473 C C . GLU A 1 178 ? -16.560 23.005 16.349 1.00 12.20 282 GLU A C 1
ATOM 1474 O O . GLU A 1 178 ? -16.060 23.848 15.604 1.00 13.15 282 GLU A O 1
ATOM 1480 N N . PRO A 1 179 ? -17.565 23.310 17.190 1.00 11.72 283 PRO A N 1
ATOM 1481 C CA . PRO A 1 179 ? -18.128 24.676 17.227 1.00 14.33 283 PRO A CA 1
ATOM 1482 C C . PRO A 1 179 ? -17.160 25.798 17.603 1.00 13.60 283 PRO A C 1
ATOM 1483 O O . PRO A 1 179 ? -17.425 26.973 17.334 1.00 16.79 283 PRO A O 1
ATOM 1487 N N . LYS A 1 180 ? -16.051 25.465 18.253 1.00 11.09 284 LYS A N 1
ATOM 1488 C CA . LYS A 1 180 ? -15.093 26.479 18.678 1.00 11.46 284 LYS A CA 1
ATOM 1489 C C . LYS A 1 180 ? -13.688 26.205 18.145 1.00 10.29 284 LYS A C 1
ATOM 1490 O O . LYS A 1 180 ? -12.715 26.777 18.647 1.00 11.15 284 LYS A O 1
ATOM 1496 N N . TRP A 1 181 ? -13.582 25.350 17.127 1.00 10.22 285 TRP A N 1
ATOM 1497 C CA . TRP A 1 181 ? -12.268 25.000 16.565 1.00 9.04 285 TRP A CA 1
ATOM 1498 C C . TRP A 1 181 ? -11.489 26.280 16.261 1.00 9.37 285 TRP A C 1
ATOM 1499 O O . TRP A 1 181 ? -12.005 27.217 15.656 1.00 10.91 285 TRP A O 1
ATOM 1510 N N . PRO A 1 182 ? -10.209 26.311 16.635 1.00 9.35 286 PRO A N 1
ATOM 1511 C CA . PRO A 1 182 ? -9.371 27.495 16.433 1.00 9.98 286 PRO A CA 1
ATOM 1512 C C . PRO A 1 182 ? -8.864 27.713 15.029 1.00 10.44 286 PRO A C 1
ATOM 1513 O O . PRO A 1 182 ? -8.832 26.809 14.204 1.00 12.27 286 PRO A O 1
ATOM 1517 N N . LYS A 1 183 ? -8.422 28.941 14.798 1.00 10.94 287 LYS A N 1
ATOM 1518 C CA . LYS A 1 183 ? -7.862 29.331 13.521 1.00 12.91 287 LYS A CA 1
ATOM 1519 C C . LYS A 1 183 ? -6.490 28.725 13.290 1.00 11.15 287 LYS A C 1
ATOM 1520 O O . LYS A 1 183 ? -6.100 28.508 12.135 1.00 11.93 287 LYS A O 1
ATOM 1526 N N . ALA A 1 184 ? -5.754 28.484 14.382 1.00 9.78 288 ALA A N 1
ATOM 1527 C CA . ALA A 1 184 ? -4.400 27.944 14.284 1.00 9.56 288 ALA A CA 1
ATOM 1528 C C . ALA A 1 184 ? -3.917 27.374 15.610 1.00 11.34 288 ALA A C 1
ATOM 1529 O O . ALA A 1 184 ? -4.494 27.665 16.656 1.00 11.17 288 ALA A O 1
ATOM 1531 N N . PHE A 1 185 ? -2.854 26.572 15.551 1.00 9.46 289 PHE A N 1
ATOM 1532 C CA . PHE A 1 185 ? -2.218 25.965 16.729 1.00 9.09 289 PHE A CA 1
ATOM 1533 C C . PHE A 1 185 ? -3.228 25.120 17.488 1.00 10.20 289 PHE A C 1
ATOM 1534 O O . PHE A 1 185 ? -3.407 25.263 18.704 1.00 11.40 289 PHE A O 1
ATOM 1542 N N . TRP A 1 186 ? -3.876 24.215 16.756 1.00 9.26 290 TRP A N 1
ATOM 1543 C CA . TRP A 1 186 ? -4.942 23.395 17.321 1.00 8.53 290 TRP A CA 1
ATOM 1544 C C . TRP A 1 186 ? -4.569 22.501 18.495 1.00 8.47 290 TRP A C 1
ATOM 1545 O O . TRP A 1 186 ? -5.374 22.352 19.429 1.00 8.83 290 TRP A O 1
ATOM 1556 N N . ASP A 1 187 ? -3.365 21.932 18.471 1.00 8.91 291 ASP A N 1
ATOM 1557 C CA . ASP A 1 187 ? -2.986 21.035 19.553 1.00 9.00 291 ASP A CA 1
ATOM 1558 C C . ASP A 1 187 ? -2.697 21.760 20.851 1.00 8.42 291 ASP A C 1
ATOM 1559 O O . ASP A 1 187 ? -3.104 21.302 21.910 1.00 9.94 291 ASP A O 1
ATOM 1564 N N . ASP A 1 188 ? -2.040 22.910 20.783 1.00 7.56 292 ASP A N 1
ATOM 1565 C CA . ASP A 1 188 ? -1.826 23.671 22.013 1.00 8.90 292 ASP A CA 1
ATOM 1566 C C . ASP A 1 188 ? -3.182 24.236 22.496 1.00 8.61 292 ASP A C 1
ATOM 1567 O O . ASP A 1 188 ? -3.376 24.431 23.703 1.00 8.73 292 ASP A O 1
ATOM 1572 N N . TRP A 1 189 ? -4.100 24.511 21.562 1.00 7.35 293 TRP A N 1
ATOM 1573 C CA . TRP A 1 189 ? -5.437 24.972 21.937 1.00 6.88 293 TRP A CA 1
ATOM 1574 C C . TRP A 1 189 ? -6.167 23.843 22.714 1.00 7.27 293 TRP A C 1
ATOM 1575 O O . TRP A 1 189 ? -6.836 24.103 23.720 1.00 7.86 293 TRP A O 1
ATOM 1586 N N . MET A 1 190 ? -6.020 22.593 22.276 1.00 7.56 294 MET A N 1
ATOM 1587 C CA . MET A 1 190 ? -6.665 21.499 23.011 1.00 7.55 294 MET A CA 1
ATOM 1588 C C . MET A 1 190 ? -6.058 21.352 24.409 1.00 7.36 294 MET A C 1
ATOM 1589 O O . MET A 1 190 ? -6.735 20.912 25.347 1.00 8.40 294 MET A O 1
ATOM 1594 N N . ARG A 1 191 ? -4.793 21.742 24.555 1.00 6.04 295 ARG A N 1
ATOM 1595 C CA . ARG A 1 191 ? -4.117 21.638 25.840 1.00 6.11 295 ARG A CA 1
ATOM 1596 C C . ARG A 1 191 ? -4.526 22.688 26.867 1.00 8.04 295 ARG A C 1
ATOM 1597 O O . ARG A 1 191 ? -4.187 22.562 28.054 1.00 8.98 295 ARG A O 1
ATOM 1605 N N . ARG A 1 192 ? -5.246 23.718 26.421 1.00 8.13 296 ARG A N 1
ATOM 1606 C CA . ARG A 1 192 ? -5.713 24.755 27.346 1.00 8.55 296 ARG A CA 1
ATOM 1607 C C . ARG A 1 192 ? -6.848 24.179 28.195 1.00 8.07 296 ARG A C 1
ATOM 1608 O O . ARG A 1 192 ? -7.640 23.339 27.744 1.00 9.08 296 ARG A O 1
ATOM 1616 N N . PRO A 1 193 ? -6.950 24.633 29.450 1.00 8.88 297 PRO A N 1
ATOM 1617 C CA . PRO A 1 193 ? -7.999 24.120 30.338 1.00 8.94 297 PRO A CA 1
ATOM 1618 C C . PRO A 1 193 ? -9.425 24.331 29.855 1.00 8.24 297 PRO A C 1
ATOM 1619 O O . PRO A 1 193 ? -10.301 23.526 30.138 1.00 9.14 297 PRO A O 1
ATOM 1623 N N A GLU A 1 194 ? -9.667 25.419 29.130 0.50 9.91 298 GLU A N 1
ATOM 1624 N N B GLU A 1 194 ? -9.625 25.402 29.084 0.50 11.07 298 GLU A N 1
ATOM 1625 C CA A GLU A 1 194 ? -11.012 25.677 28.640 0.50 9.05 298 GLU A CA 1
ATOM 1626 C CA B GLU A 1 194 ? -10.927 25.755 28.515 0.50 11.55 298 GLU A CA 1
ATOM 1627 C C A GLU A 1 194 ? -11.438 24.550 27.677 0.50 8.91 298 GLU A C 1
ATOM 1628 C C B GLU A 1 194 ? -11.414 24.645 27.584 0.50 10.26 298 GLU A C 1
ATOM 1629 O O A GLU A 1 194 ? -12.625 24.302 27.497 0.50 10.72 298 GLU A O 1
ATOM 1630 O O B GLU A 1 194 ? -12.606 24.515 27.327 0.50 10.61 298 GLU A O 1
ATOM 1641 N N . GLN A 1 195 ? -10.472 23.873 27.052 1.00 8.75 299 GLN A N 1
ATOM 1642 C CA . GLN A 1 195 ? -10.799 22.754 26.174 1.00 7.53 299 GLN A CA 1
ATOM 1643 C C . GLN A 1 195 ? -10.701 21.409 26.922 1.00 7.84 299 GLN A C 1
ATOM 1644 O O . GLN A 1 195 ? -11.629 20.597 26.904 1.00 7.62 299 GLN A O 1
ATOM 1650 N N . ARG A 1 196 ? -9.594 21.185 27.618 1.00 7.35 300 ARG A N 1
ATOM 1651 C CA . ARG A 1 196 ? -9.361 19.903 28.287 1.00 6.73 300 ARG A CA 1
ATOM 1652 C C . ARG A 1 196 ? -10.338 19.591 29.420 1.00 6.72 300 ARG A C 1
ATOM 1653 O O . ARG A 1 196 ? -10.716 18.444 29.606 1.00 7.30 300 ARG A O 1
ATOM 1661 N N A LYS A 1 197 ? -10.707 20.619 30.183 0.80 7.72 301 LYS A N 1
ATOM 1662 N N B LYS A 1 197 ? -10.721 20.616 30.177 0.20 7.52 301 LYS A N 1
ATOM 1663 C CA A LYS A 1 197 ? -11.645 20.467 31.280 0.80 9.68 301 LYS A CA 1
ATOM 1664 C CA B LYS A 1 197 ? -11.647 20.466 31.296 0.20 8.35 301 LYS A CA 1
ATOM 1665 C C A LYS A 1 197 ? -11.245 19.321 32.222 0.80 8.40 301 LYS A C 1
ATOM 1666 C C B LYS A 1 197 ? -11.247 19.360 32.270 0.20 8.24 301 LYS A C 1
ATOM 1667 O O A LYS A 1 197 ? -12.091 18.504 32.640 0.80 10.28 301 LYS A O 1
ATOM 1668 O O B LYS A 1 197 ? -12.091 18.606 32.764 0.20 9.06 301 LYS A O 1
ATOM 1679 N N . GLY A 1 198 ? -9.950 19.272 32.535 1.00 8.62 302 GLY A N 1
ATOM 1680 C CA . GLY A 1 198 ? -9.438 18.287 33.478 1.00 7.44 302 GLY A CA 1
ATOM 1681 C C . GLY A 1 198 ? -9.362 16.860 32.982 1.00 7.93 302 GLY A C 1
ATOM 1682 O O . GLY A 1 198 ? -9.000 15.970 33.758 1.00 10.05 302 GLY A O 1
ATOM 1683 N N . ARG A 1 199 ? -9.664 16.629 31.715 1.00 7.85 303 ARG A N 1
ATOM 1684 C CA . ARG A 1 199 ? -9.670 15.253 31.217 1.00 7.40 303 ARG A CA 1
ATOM 1685 C C . ARG A 1 199 ? -8.279 14.721 30.855 1.00 7.37 303 ARG A C 1
ATOM 1686 O O . ARG A 1 199 ? -7.370 15.469 30.476 1.00 7.86 303 ARG A O 1
ATOM 1694 N N . ALA A 1 200 ? -8.131 13.410 30.970 1.00 6.31 304 ALA A N 1
ATOM 1695 C CA . ALA A 1 200 ? -6.853 12.768 30.702 1.00 7.22 304 ALA A CA 1
ATOM 1696 C C . ALA A 1 200 ? -6.868 11.888 29.478 1.00 7.45 304 ALA A C 1
ATOM 1697 O O . ALA A 1 200 ? -7.912 11.639 28.876 1.00 6.56 304 ALA A O 1
ATOM 1699 N N . CYS A 1 201 ? -5.684 11.447 29.105 1.00 6.70 305 CYS A N 1
ATOM 1700 C CA . CYS A 1 201 ? -5.536 10.496 28.015 1.00 5.84 305 CYS A CA 1
ATOM 1701 C C . CYS A 1 201 ? -4.798 9.289 28.582 1.00 5.38 305 CYS A C 1
ATOM 1702 O O . CYS A 1 201 ? -4.094 9.385 29.600 1.00 7.36 305 CYS A O 1
ATOM 1705 N N . VAL A 1 202 ? -4.981 8.138 27.949 1.00 5.24 306 VAL A N 1
ATOM 1706 C CA . VAL A 1 202 ? -4.176 6.966 28.282 1.00 5.57 306 VAL A CA 1
ATOM 1707 C C . VAL A 1 202 ? -2.903 7.084 27.406 1.00 6.19 306 VAL A C 1
ATOM 1708 O O . VAL A 1 202 ? -2.993 7.512 26.253 1.00 7.21 306 VAL A O 1
ATOM 1712 N N . ARG A 1 203 ? -1.736 6.732 27.957 1.00 5.54 307 ARG A N 1
ATOM 1713 C CA . ARG A 1 203 ? -0.499 6.749 27.169 1.00 5.19 307 ARG A CA 1
ATOM 1714 C C . ARG A 1 203 ? 0.308 5.557 27.631 1.00 5.54 307 ARG A C 1
ATOM 1715 O O . ARG A 1 203 ? 0.166 5.118 28.787 1.00 5.85 307 ARG A O 1
ATOM 1723 N N . PRO A 1 204 ? 1.200 5.046 26.780 1.00 5.30 308 PRO A N 1
ATOM 1724 C CA . PRO A 1 204 ? 2.001 3.870 27.143 1.00 4.49 308 PRO A CA 1
ATOM 1725 C C . PRO A 1 204 ? 3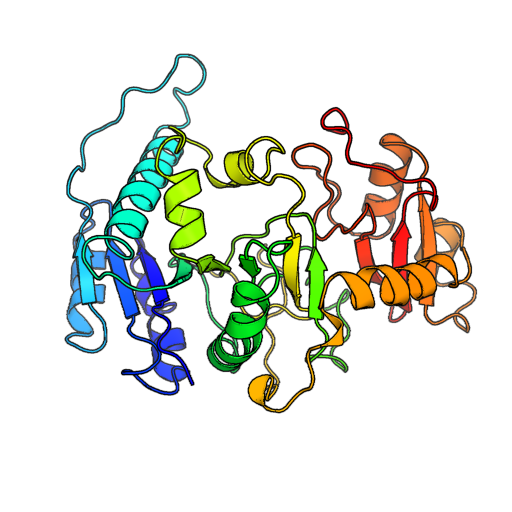.393 4.117 27.668 1.00 5.90 308 PRO A C 1
ATOM 1726 O O . PRO A 1 204 ? 3.958 5.168 27.459 1.00 6.13 308 PRO A O 1
ATOM 1730 N N . GLU A 1 205 ? 3.920 3.113 28.353 1.00 5.91 309 GLU A N 1
ATOM 1731 C CA . GLU A 1 205 ? 5.307 3.134 28.770 1.00 5.45 309 GLU A CA 1
ATOM 1732 C C . GLU A 1 205 ? 6.189 3.188 27.508 1.00 6.30 309 GLU A C 1
ATOM 1733 O O . GLU A 1 205 ? 7.173 3.922 27.481 1.00 6.84 309 GLU A O 1
ATOM 1739 N N . ILE A 1 206 ? 5.872 2.397 26.483 1.00 5.57 310 ILE A N 1
ATOM 1740 C CA . ILE A 1 206 ? 6.661 2.385 25.245 1.00 5.54 310 ILE A CA 1
ATOM 1741 C C . ILE A 1 206 ? 5.753 2.834 24.100 1.00 4.83 310 ILE A C 1
ATOM 1742 O O . ILE A 1 206 ? 4.667 2.269 23.880 1.00 5.49 310 ILE A O 1
ATOM 1747 N N A SER A 1 207 ? 6.187 3.859 23.374 0.80 6.08 311 SER A N 1
ATOM 1748 N N B SER A 1 207 ? 6.197 3.856 23.377 0.20 5.19 311 SER A N 1
ATOM 1749 C CA A SER A 1 207 ? 5.360 4.397 22.306 0.80 5.93 311 SER A CA 1
ATOM 1750 C CA B SER A 1 207 ? 5.439 4.447 22.277 0.20 4.93 311 SER A CA 1
ATOM 1751 C C A SER A 1 207 ? 4.967 3.404 21.230 0.80 5.76 311 SER A C 1
ATOM 1752 C C B SER A 1 207 ? 5.024 3.505 21.138 0.20 5.11 311 SER A C 1
ATOM 1753 O O A SER A 1 207 ? 5.712 2.477 20.886 0.80 5.40 311 SER A O 1
ATOM 1754 O O B SER A 1 207 ? 5.832 2.710 20.657 0.20 4.74 311 SER A O 1
ATOM 1759 N N . ARG A 1 208 ? 3.765 3.619 20.697 1.00 5.36 312 ARG A N 1
ATOM 1760 C CA . ARG A 1 208 ? 3.241 2.792 19.619 1.00 4.97 312 ARG A CA 1
ATOM 1761 C C . ARG A 1 208 ? 3.321 3.470 18.255 1.00 5.73 312 ARG A C 1
ATOM 1762 O O . ARG A 1 208 ? 2.851 2.918 17.260 1.00 6.63 312 ARG A O 1
ATOM 1770 N N . THR A 1 209 ? 3.899 4.669 18.234 1.00 5.51 313 THR A N 1
ATOM 1771 C CA . THR A 1 209 ? 4.179 5.403 17.003 1.00 6.87 313 THR A CA 1
ATOM 1772 C C . THR A 1 209 ? 5.564 5.997 17.173 1.00 7.47 313 THR A C 1
ATOM 1773 O O . THR A 1 209 ? 6.083 6.138 18.280 1.00 8.57 313 THR A O 1
ATOM 1777 N N . MET A 1 210 ? 6.167 6.342 16.041 1.00 8.32 314 MET A N 1
ATOM 1778 C CA . MET A 1 210 ? 7.478 6.988 16.044 1.00 9.57 314 MET A CA 1
ATOM 1779 C C . MET A 1 210 ? 7.509 7.887 14.820 1.00 10.11 314 MET A C 1
ATOM 1780 O O . MET A 1 210 ? 6.906 7.560 13.798 1.00 9.32 314 MET A O 1
ATOM 1785 N N . THR A 1 211 ? 8.181 9.024 14.910 1.00 10.73 315 THR A N 1
ATOM 1786 C CA . THR A 1 211 ? 8.254 9.913 13.758 1.00 12.55 315 THR A CA 1
ATOM 1787 C C . THR A 1 211 ? 9.422 9.518 12.868 1.00 15.30 315 THR A C 1
ATOM 1788 O O . THR A 1 211 ? 10.347 8.828 13.299 1.00 17.22 315 THR A O 1
ATOM 1792 N N A PHE A 1 212 ? 9.359 9.909 11.599 0.95 14.68 316 PHE A N 1
ATOM 1793 N N B PHE A 1 212 ? 9.394 9.990 11.631 0.05 15.77 316 PHE A N 1
ATOM 1794 C CA A PHE A 1 212 ? 10.455 9.631 10.657 0.95 16.37 316 PHE A CA 1
ATOM 1795 C CA B PHE A 1 212 ? 10.469 9.700 10.702 0.05 16.68 316 PHE A CA 1
ATOM 1796 C C A PHE A 1 212 ? 10.544 10.784 9.671 0.95 18.88 316 PHE A C 1
ATOM 1797 C C B PHE A 1 212 ? 10.619 10.891 9.774 0.05 18.27 316 PHE A C 1
ATOM 1798 O O A PHE A 1 212 ? 9.593 11.557 9.528 0.95 19.63 316 PHE A O 1
ATOM 1799 O O B PHE A 1 212 ? 9.786 11.798 9.770 0.05 18.11 316 PHE A O 1
ATOM 1814 N N . GLY A 1 213 ? 11.690 10.887 8.995 1.00 20.54 317 GLY A N 1
ATOM 1815 C CA . GLY A 1 213 ? 11.908 11.969 8.044 1.00 23.40 317 GLY A CA 1
ATOM 1816 C C . GLY A 1 213 ? 12.271 13.300 8.677 1.00 25.37 317 GLY A C 1
ATOM 1817 O O . GLY A 1 213 ? 12.140 13.483 9.890 1.00 28.44 317 GLY A O 1
ATOM 1818 N N . LEU A 1 227 ? 11.694 14.670 19.057 1.00 21.82 331 LEU A N 1
ATOM 1819 C CA . LEU A 1 227 ? 10.726 13.593 18.859 1.00 19.50 331 LEU A CA 1
ATOM 1820 C C . LEU A 1 227 ? 11.371 12.388 18.224 1.00 17.42 331 LEU A C 1
ATOM 1821 O O . LEU A 1 227 ? 10.916 11.273 18.420 1.00 15.05 331 LEU A O 1
ATOM 1826 N N . LYS A 1 228 ? 12.421 12.624 17.441 1.00 16.67 332 LYS A N 1
ATOM 1827 C CA . LYS A 1 228 ? 13.118 11.558 16.741 1.00 18.15 332 LYS A CA 1
ATOM 1828 C C . LYS A 1 228 ? 13.714 10.484 17.647 1.00 14.41 332 LYS A C 1
ATOM 1829 O O . LYS A 1 228 ? 13.956 9.363 17.198 1.00 18.03 332 LYS A O 1
ATOM 1835 N N . PHE A 1 229 ? 13.947 10.807 18.919 1.00 11.99 333 PHE A N 1
ATOM 1836 C CA . PHE A 1 229 ? 14.546 9.832 19.816 1.00 10.76 333 PHE A CA 1
ATOM 1837 C C . PHE A 1 229 ? 13.575 8.910 20.557 1.00 11.21 333 PHE A C 1
ATOM 1838 O O . PHE A 1 229 ? 14.010 8.079 21.342 1.00 12.01 333 PHE A O 1
ATOM 1846 N N . ILE A 1 230 ? 12.279 9.051 20.308 1.00 10.73 334 ILE A N 1
ATOM 1847 C CA . ILE A 1 230 ? 11.309 8.169 20.977 1.00 11.01 334 ILE A CA 1
ATOM 1848 C C . ILE A 1 230 ? 11.442 6.758 20.401 1.00 12.14 334 ILE A C 1
ATOM 1849 O O . ILE A 1 230 ? 11.495 6.598 19.173 1.00 14.58 334 ILE A O 1
ATOM 1854 N N . LYS A 1 231 ? 11.501 5.757 21.289 1.00 9.47 335 LYS A N 1
ATOM 1855 C CA . LYS A 1 231 ? 11.643 4.345 20.916 1.00 10.17 335 LYS A CA 1
ATOM 1856 C C . LYS A 1 231 ? 10.311 3.751 20.498 1.00 10.13 335 LYS A C 1
ATOM 1857 O O . LYS A 1 231 ? 9.320 3.888 21.198 1.00 9.90 335 LYS A O 1
ATOM 1863 N N . LEU A 1 232 ? 10.281 3.079 19.363 1.00 8.61 336 LEU A N 1
ATOM 1864 C CA . LEU A 1 232 ? 9.051 2.439 18.912 1.00 6.65 336 LEU A CA 1
ATOM 1865 C C . LEU A 1 232 ? 8.986 1.031 19.518 1.00 8.42 336 LEU A C 1
ATOM 1866 O O . LEU A 1 232 ? 9.937 0.260 19.433 1.00 10.25 336 LEU A O 1
ATOM 1871 N N . ASN A 1 233 ? 7.856 0.687 20.121 1.00 6.89 337 ASN A N 1
ATOM 1872 C CA . ASN A 1 233 ? 7.720 -0.658 20.660 1.00 6.00 337 ASN A CA 1
ATOM 1873 C C . ASN A 1 233 ? 7.822 -1.703 19.554 1.00 7.63 337 ASN A C 1
ATOM 1874 O O . ASN A 1 233 ? 7.224 -1.537 18.480 1.00 9.50 337 ASN A O 1
ATOM 1879 N N . GLN A 1 234 ? 8.557 -2.787 19.807 1.00 9.34 338 GLN A N 1
ATOM 1880 C CA . GLN A 1 234 ? 8.608 -3.842 18.800 1.00 11.51 338 GLN A CA 1
ATOM 1881 C C . GLN A 1 234 ? 8.162 -5.205 19.323 1.00 11.20 338 GLN A C 1
ATOM 1882 O O . GLN A 1 234 ? 8.128 -6.170 18.551 1.00 13.26 338 GLN A O 1
ATOM 1888 N N . GLN A 1 235 ? 7.809 -5.286 20.610 1.00 9.96 339 GLN A N 1
ATOM 1889 C CA . GLN A 1 235 ? 7.322 -6.539 21.188 1.00 10.16 339 GLN A CA 1
ATOM 1890 C C . GLN A 1 235 ? 5.796 -6.498 21.256 1.00 9.21 339 GLN A C 1
ATOM 1891 O O . GLN A 1 235 ? 5.216 -5.765 22.065 1.00 9.79 339 GLN A O 1
ATOM 1897 N N . PHE A 1 236 ? 5.140 -7.311 20.438 1.00 8.22 340 PHE A N 1
ATOM 1898 C CA . PHE A 1 236 ? 3.685 -7.304 20.396 1.00 6.83 340 PHE A CA 1
ATOM 1899 C C . PHE A 1 236 ? 3.077 -7.675 21.743 1.00 8.05 340 PHE A C 1
ATOM 1900 O O . PHE A 1 236 ? 3.398 -8.724 22.311 1.00 8.56 340 PHE A O 1
ATOM 1908 N N . VAL A 1 237 ? 2.191 -6.806 22.240 1.00 6.14 341 VAL A N 1
ATOM 1909 C CA . VAL A 1 237 ? 1.480 -7.022 23.499 1.00 5.56 341 VAL A CA 1
ATOM 1910 C C . VAL A 1 237 ? -0.007 -7.257 23.190 1.00 5.88 341 VAL A C 1
ATOM 1911 O O . VAL A 1 237 ? -0.650 -6.444 22.530 1.00 6.53 341 VAL A O 1
ATOM 1915 N N . PRO A 1 238 ? -0.583 -8.376 23.666 1.00 6.23 342 PRO A N 1
ATOM 1916 C CA . PRO A 1 238 ? -2.002 -8.692 23.424 1.00 6.75 342 PRO A CA 1
ATOM 1917 C C . PRO A 1 238 ? -2.900 -7.920 24.390 1.00 6.87 342 PRO A C 1
ATOM 1918 O O . PRO A 1 238 ? -3.545 -8.482 25.278 1.00 6.60 342 PRO A O 1
ATOM 1922 N N . PHE A 1 239 ? -2.945 -6.602 24.217 1.00 5.82 343 PHE A N 1
ATOM 1923 C CA . PHE A 1 239 ? -3.735 -5.768 25.119 1.00 6.51 343 PHE A CA 1
ATOM 1924 C C . PHE A 1 239 ? -5.178 -6.192 25.293 1.00 6.40 343 PHE A C 1
ATOM 1925 O O . PHE A 1 239 ? -5.723 -6.026 26.382 1.00 6.76 343 PHE A O 1
ATOM 1933 N N . THR A 1 240 ? -5.795 -6.765 24.247 1.00 7.18 344 THR A N 1
ATOM 1934 C CA . THR A 1 240 ? -7.202 -7.170 24.356 1.00 6.17 344 THR A CA 1
ATOM 1935 C C . THR A 1 240 ? -7.401 -8.380 25.275 1.00 7.18 344 THR A C 1
ATOM 1936 O O . THR A 1 240 ? -8.546 -8.696 25.615 1.00 9.35 344 THR A O 1
ATOM 1940 N N . GLN A 1 241 ? -6.299 -9.019 25.670 1.00 6.90 345 GLN A N 1
ATOM 1941 C CA . GLN A 1 241 ? -6.348 -10.172 26.579 1.00 7.42 345 GLN A CA 1
ATOM 1942 C C . GLN A 1 241 ? -5.979 -9.771 28.015 1.00 10.56 345 GLN A C 1
ATOM 1943 O O . GLN A 1 241 ? -6.024 -10.602 28.938 1.00 12.32 345 GLN A O 1
ATOM 1949 N N . LEU A 1 242 ? -5.619 -8.505 28.218 1.00 7.85 346 LEU A N 1
ATOM 1950 C CA . LEU A 1 242 ? -5.217 -8.043 29.540 1.00 8.61 346 LEU A CA 1
ATOM 1951 C C . LEU A 1 242 ? -6.334 -7.343 30.283 1.00 9.00 346 LEU A C 1
ATOM 1952 O O . LEU A 1 242 ? -7.286 -6.855 29.677 1.00 11.02 346 LEU A O 1
ATOM 1957 N N . ASP A 1 243 ? -6.195 -7.270 31.607 1.00 9.46 347 ASP A N 1
ATOM 1958 C CA . ASP A 1 243 ? -7.172 -6.592 32.428 1.00 9.52 347 ASP A CA 1
ATOM 1959 C C . ASP A 1 243 ? -6.689 -5.139 32.583 1.00 8.87 347 ASP A C 1
ATOM 1960 O O . ASP A 1 243 ? -5.751 -4.865 33.315 1.00 8.98 347 ASP A O 1
ATOM 1965 N N . LEU A 1 244 ? -7.341 -4.220 31.884 1.00 8.75 348 LEU A N 1
ATOM 1966 C CA . LEU A 1 244 ? -6.972 -2.814 31.914 1.00 8.03 348 LEU A CA 1
ATOM 1967 C C . LEU A 1 244 ? -7.809 -1.984 32.888 1.00 10.08 348 LEU A C 1
ATOM 1968 O O . LEU A 1 244 ? -7.797 -0.752 32.813 1.00 11.60 348 LEU A O 1
ATOM 1973 N N . SER A 1 245 ? -8.507 -2.643 33.807 1.00 11.19 349 SER A N 1
ATOM 1974 C CA . SER A 1 245 ? -9.363 -1.926 34.765 1.00 11.50 349 SER A CA 1
ATOM 1975 C C . SER A 1 245 ? -8.561 -0.972 35.640 1.00 10.18 349 SER A C 1
ATOM 1976 O O . SER A 1 245 ? -9.114 0.003 36.163 1.00 12.35 349 SER A O 1
ATOM 1979 N N . TYR A 1 246 ? -7.254 -1.218 35.772 1.00 8.24 350 TYR A N 1
ATOM 1980 C CA . TYR A 1 246 ? -6.432 -0.351 36.622 1.00 7.49 350 TYR A CA 1
ATOM 1981 C C . TYR A 1 246 ? -6.392 1.096 36.105 1.00 8.44 350 TYR A C 1
ATOM 1982 O O . TYR A 1 246 ? -6.001 2.001 36.845 1.00 8.08 350 TYR A O 1
ATOM 1991 N N . LEU A 1 247 ? -6.761 1.301 34.833 1.00 8.29 351 LEU A N 1
ATOM 1992 C CA . LEU A 1 247 ? -6.750 2.644 34.262 1.00 7.93 351 LEU A CA 1
ATOM 1993 C C . LEU A 1 247 ? -8.008 3.466 34.567 1.00 10.00 351 LEU A C 1
ATOM 1994 O O . LEU A 1 247 ? -8.037 4.670 34.281 1.00 10.31 351 LEU A O 1
ATOM 1999 N N . GLN A 1 248 ? -9.033 2.820 35.122 1.00 10.71 352 GLN A N 1
ATOM 2000 C CA . GLN A 1 248 ? -10.255 3.549 35.490 1.00 12.49 352 GLN A CA 1
ATOM 2001 C C . GLN A 1 248 ? -9.849 4.617 36.504 1.00 11.51 352 GLN A C 1
ATOM 2002 O O . GLN A 1 248 ? -9.049 4.340 37.401 1.00 10.46 352 GLN A O 1
ATOM 2008 N N . GLN A 1 249 ? -10.408 5.820 36.393 1.00 12.65 353 GLN A N 1
ATOM 2009 C CA . GLN A 1 249 ? -10.014 6.923 37.270 1.00 12.18 353 GLN A CA 1
ATOM 2010 C C . GLN A 1 249 ? -10.005 6.603 38.757 1.00 12.14 353 GLN A C 1
ATOM 2011 O O . GLN A 1 249 ? -9.029 6.886 39.443 1.00 11.54 353 GLN A O 1
ATOM 2017 N N . GLU A 1 250 ? -11.081 6.009 39.258 1.00 12.94 354 GLU A N 1
ATOM 2018 C CA . GLU A 1 250 ? -11.131 5.733 40.680 1.00 14.89 354 GLU A CA 1
ATOM 2019 C C . GLU A 1 250 ? -9.992 4.815 41.153 1.00 14.44 354 GLU A C 1
ATOM 2020 O O . GLU A 1 250 ? -9.326 5.120 42.154 1.00 18.16 354 GLU A O 1
ATOM 2026 N N . ALA A 1 251 ? -9.713 3.736 40.420 1.00 12.38 355 ALA A N 1
ATOM 2027 C CA . ALA A 1 251 ? -8.625 2.840 40.813 1.00 10.86 355 ALA A CA 1
ATOM 2028 C C . ALA A 1 251 ? -7.252 3.497 40.614 1.00 10.26 355 ALA A C 1
ATOM 2029 O O . ALA A 1 251 ? -6.382 3.428 41.480 1.00 10.30 355 ALA A O 1
ATOM 2031 N N . TYR A 1 252 ? -7.075 4.172 39.489 1.00 9.36 356 TYR A N 1
ATOM 2032 C CA . TYR A 1 252 ? -5.785 4.793 39.206 1.00 8.35 356 TYR A CA 1
ATOM 2033 C C . TYR A 1 252 ? -5.410 5.873 40.221 1.00 7.89 356 TYR A C 1
ATOM 2034 O O . TYR A 1 252 ? -4.295 5.898 40.761 1.00 8.95 356 TYR A O 1
ATOM 2043 N N . ASP A 1 253 ? -6.349 6.770 40.492 1.00 9.08 357 ASP A N 1
ATOM 2044 C CA . ASP A 1 253 ? -6.073 7.881 41.407 1.00 10.70 357 ASP A CA 1
ATOM 2045 C C . ASP A 1 253 ? -5.863 7.446 42.850 1.00 12.60 357 ASP A C 1
ATOM 2046 O O . ASP A 1 253 ? -5.395 8.221 43.671 1.00 18.42 357 ASP A O 1
ATOM 2051 N N . ARG A 1 254 ? -6.261 6.228 43.170 1.00 10.43 358 ARG A N 1
ATOM 2052 C CA . ARG A 1 254 ? -6.000 5.717 44.502 1.00 11.97 358 ARG A CA 1
ATOM 2053 C C . ARG A 1 254 ? -4.658 4.974 44.488 1.00 11.73 358 ARG A C 1
ATOM 2054 O O . ARG A 1 254 ? -3.719 5.345 45.203 1.00 12.17 358 ARG A O 1
ATOM 2062 N N . ASP A 1 255 ? -4.561 3.966 43.616 1.00 10.31 359 ASP A N 1
ATOM 2063 C CA . ASP A 1 255 ? -3.373 3.118 43.582 1.00 12.66 359 ASP A CA 1
ATOM 2064 C C . ASP A 1 255 ? -2.108 3.742 43.014 1.00 11.51 359 ASP A C 1
ATOM 2065 O O . ASP A 1 255 ? -1.039 3.615 43.596 1.00 12.56 359 ASP A O 1
ATOM 2070 N N . PHE A 1 256 ? -2.204 4.424 41.881 1.00 11.63 360 PHE A N 1
ATOM 2071 C CA . PHE A 1 256 ? -0.990 4.982 41.351 1.00 13.27 360 PHE A CA 1
ATOM 2072 C C . PHE A 1 256 ? -0.479 6.087 42.270 1.00 12.47 360 PHE A C 1
ATOM 2073 O O . PHE A 1 256 ? 0.721 6.178 42.525 1.00 12.19 360 PHE A O 1
ATOM 2081 N N . LEU A 1 257 ? -1.372 6.914 42.811 1.00 12.74 361 LEU A N 1
ATOM 2082 C CA . LEU A 1 257 ? -0.953 7.974 43.722 1.00 11.79 361 LEU A CA 1
ATOM 2083 C C . LEU A 1 257 ? -0.351 7.438 45.031 1.00 12.55 361 LEU A C 1
ATOM 2084 O O . LEU A 1 257 ? 0.630 7.972 45.539 1.00 14.05 361 LEU A O 1
ATOM 2089 N N . ALA A 1 258 ? -0.948 6.376 45.580 1.00 12.93 362 ALA A N 1
ATOM 2090 C CA . ALA A 1 258 ? -0.407 5.781 46.800 1.00 13.19 362 ALA A CA 1
ATOM 2091 C C . ALA A 1 258 ? 0.990 5.251 46.500 1.00 12.86 362 ALA A C 1
ATOM 2092 O O . ALA A 1 258 ? 1.886 5.326 47.339 1.00 13.68 362 ALA A O 1
ATOM 2094 N N . ARG A 1 259 ? 1.174 4.710 45.298 1.00 12.71 363 ARG A N 1
ATOM 2095 C CA . ARG A 1 259 ? 2.462 4.192 44.891 1.00 12.43 363 ARG A CA 1
ATOM 2096 C C . ARG A 1 259 ? 3.494 5.332 44.829 1.00 12.59 363 ARG A C 1
ATOM 2097 O O . ARG A 1 259 ? 4.605 5.240 45.362 1.00 14.15 363 ARG A O 1
ATOM 2105 N N . VAL A 1 260 ? 3.121 6.425 44.181 1.00 12.83 364 VAL A N 1
ATOM 2106 C CA . VAL A 1 260 ? 4.044 7.543 44.050 1.00 11.53 364 VAL A CA 1
ATOM 2107 C C . VAL A 1 260 ? 4.427 8.156 45.398 1.00 11.61 364 VAL A C 1
ATOM 2108 O O . VAL A 1 260 ? 5.620 8.380 45.678 1.00 11.54 364 VAL A O 1
ATOM 2112 N N . TYR A 1 261 ? 3.432 8.410 46.246 1.00 10.77 365 TYR A N 1
ATOM 2113 C CA . TYR A 1 261 ? 3.722 9.046 47.509 1.00 11.90 365 TYR A CA 1
ATOM 2114 C C . TYR A 1 261 ? 4.186 8.093 48.602 1.00 13.75 365 TYR A C 1
ATOM 2115 O O . TYR A 1 261 ? 4.694 8.533 49.637 1.00 15.29 365 TYR A O 1
ATOM 2124 N N . GLY A 1 262 ? 4.039 6.801 48.340 1.00 12.47 366 GLY A N 1
ATOM 2125 C CA . GLY A 1 262 ? 4.516 5.787 49.268 1.00 15.25 366 GLY A CA 1
ATOM 2126 C C . GLY A 1 262 ? 5.979 5.495 48.969 1.00 16.42 366 GLY A C 1
ATOM 2127 O O . GLY A 1 262 ? 6.680 4.884 49.786 1.00 18.98 366 GLY A O 1
ATOM 2128 N N . ALA A 1 263 ? 6.466 5.899 47.795 1.00 14.90 367 ALA A N 1
ATOM 2129 C CA . ALA A 1 263 ? 7.860 5.657 47.449 1.00 13.92 367 ALA A CA 1
ATOM 2130 C C . ALA A 1 263 ? 8.812 6.578 48.218 1.00 16.37 367 ALA A C 1
ATOM 2131 O O . ALA A 1 263 ? 8.472 7.716 48.544 1.00 17.95 367 ALA A O 1
ATOM 2133 N N . PRO A 1 264 ? 10.027 6.097 48.511 1.00 15.26 368 PRO A N 1
ATOM 2134 C CA . PRO A 1 264 ? 10.981 6.939 49.237 1.00 15.14 368 PRO A CA 1
ATOM 2135 C C . PRO A 1 264 ? 11.409 8.154 48.411 1.00 16.36 368 PRO A C 1
ATOM 2136 O O . PRO A 1 264 ? 11.544 8.089 47.175 1.00 15.84 368 PRO A O 1
ATOM 2140 N N . GLN A 1 265 ? 11.601 9.272 49.097 1.00 15.57 369 GLN A N 1
ATOM 2141 C CA . GLN A 1 265 ? 12.019 10.501 48.469 1.00 15.59 369 GLN A CA 1
ATOM 2142 C C . GLN A 1 265 ? 13.543 10.574 48.424 1.00 16.79 369 GLN A C 1
ATOM 2143 O O . GLN A 1 265 ? 14.216 10.222 49.400 1.00 18.56 369 GLN A O 1
ATOM 2149 N N . LEU A 1 266 ? 14.087 11.002 47.290 1.00 14.02 370 LEU A N 1
ATOM 2150 C CA . LEU A 1 266 ? 15.532 11.179 47.137 1.00 15.17 370 LEU A CA 1
ATOM 2151 C C . LEU A 1 266 ? 15.816 12.546 46.536 1.00 16.74 370 LEU A C 1
ATOM 2152 O O . LEU A 1 266 ? 15.057 13.027 45.684 1.00 16.09 370 LEU A O 1
ATOM 2157 N N . GLN A 1 267 ? 16.897 13.185 46.969 1.00 15.45 371 GLN A N 1
ATOM 2158 C CA . GLN A 1 267 ? 17.285 14.472 46.406 1.00 15.56 371 GLN A CA 1
ATOM 2159 C C . GLN A 1 267 ? 17.675 14.205 44.951 1.00 15.16 371 GLN A C 1
ATOM 2160 O O . GLN A 1 267 ? 18.258 13.160 44.625 1.00 13.63 371 GLN A O 1
ATOM 2166 N N . VAL A 1 268 ? 17.365 15.151 44.074 1.00 13.49 372 VAL A N 1
ATOM 2167 C CA . VAL A 1 268 ? 17.664 14.968 42.664 1.00 14.59 372 VAL A CA 1
ATOM 2168 C C . VAL A 1 268 ? 19.122 14.596 42.355 1.00 15.11 372 VAL A C 1
ATOM 2169 O O . VAL A 1 268 ? 19.365 13.752 41.486 1.00 14.06 372 VAL A O 1
ATOM 2173 N N . GLU A 1 269 ? 20.091 15.173 43.067 1.00 16.29 373 GLU A N 1
ATOM 2174 C CA . GLU A 1 269 ? 21.496 14.838 42.773 1.00 17.31 373 GLU A CA 1
ATOM 2175 C C . GLU A 1 269 ? 21.822 13.385 43.122 1.00 15.68 373 GLU A C 1
ATOM 2176 O O . GLU A 1 269 ? 22.685 12.759 42.493 1.00 16.88 373 GLU A O 1
ATOM 2182 N N . LYS A 1 270 ? 21.140 12.840 44.123 1.00 16.50 374 LYS A N 1
ATOM 2183 C CA . LYS A 1 270 ? 21.367 11.451 44.486 1.00 15.99 374 LYS A CA 1
ATOM 2184 C C . LYS A 1 270 ? 20.820 10.554 43.391 1.00 15.47 374 LYS A C 1
ATOM 2185 O O . LYS A 1 270 ? 21.392 9.508 43.095 1.00 15.37 374 LYS A O 1
ATOM 2191 N N . VAL A 1 271 ? 19.700 10.949 42.779 1.00 13.56 375 VAL A N 1
ATOM 2192 C CA . VAL A 1 271 ? 19.170 10.147 41.694 1.00 12.83 375 VAL A CA 1
ATOM 2193 C C . VAL A 1 271 ? 20.091 10.297 40.484 1.00 13.96 375 VAL A C 1
ATOM 2194 O O . VAL A 1 271 ? 20.435 9.317 39.830 1.00 14.15 375 VAL A O 1
ATOM 2198 N N . ARG A 1 272 ? 20.520 11.520 40.207 1.00 14.08 376 ARG A N 1
ATOM 2199 C CA . ARG A 1 272 ? 21.368 11.750 39.049 1.00 17.45 376 ARG A CA 1
ATOM 2200 C C . ARG A 1 272 ? 22.660 10.935 39.115 1.00 19.31 376 ARG A C 1
ATOM 2201 O O . ARG A 1 272 ? 23.087 10.367 38.104 1.00 19.95 376 ARG A O 1
ATOM 2209 N N . THR A 1 273 ? 23.265 10.853 40.300 1.00 19.04 377 THR A N 1
ATOM 2210 C CA . THR A 1 273 ? 24.518 10.115 40.460 1.00 22.61 377 THR A CA 1
ATOM 2211 C C . THR A 1 273 ? 24.374 8.620 40.742 1.00 21.69 377 THR A C 1
ATOM 2212 O O . THR A 1 273 ? 25.368 7.913 40.925 1.00 23.19 377 THR A O 1
ATOM 2216 N N . ASN A 1 274 ? 23.134 8.144 40.765 1.00 20.96 378 ASN A N 1
ATOM 2217 C CA . ASN A 1 274 ? 22.823 6.735 40.986 1.00 20.62 378 ASN A CA 1
ATOM 2218 C C . ASN A 1 274 ? 23.176 6.218 42.378 1.00 21.31 378 ASN A C 1
ATOM 2219 O O . ASN A 1 274 ? 23.743 5.127 42.539 1.00 23.33 378 ASN A O 1
ATOM 2224 N N . ASP A 1 275 ? 22.800 7.004 43.379 1.00 20.23 379 ASP A N 1
ATOM 2225 C CA . ASP A 1 275 ? 23.028 6.688 44.781 1.00 21.61 379 ASP A CA 1
ATOM 2226 C C . ASP A 1 275 ? 21.863 5.829 45.296 1.00 20.61 379 ASP A C 1
ATOM 2227 O O . ASP A 1 275 ? 20.769 5.834 44.719 1.00 18.09 379 ASP A O 1
ATOM 2232 N N . ARG A 1 276 ? 22.093 5.072 46.368 1.00 18.48 380 ARG A N 1
ATOM 2233 C CA . ARG A 1 276 ? 21.055 4.237 46.956 1.00 17.81 380 ARG A CA 1
ATOM 2234 C C . ARG A 1 276 ? 20.364 3.366 45.900 1.00 16.86 380 ARG A C 1
ATOM 2235 O O . ARG A 1 276 ? 19.130 3.356 45.823 1.00 17.58 380 ARG A O 1
ATOM 2243 N N . LYS A 1 277 ? 21.137 2.604 45.130 1.00 15.43 381 LYS A N 1
ATOM 2244 C CA . LYS A 1 277 ? 20.571 1.764 44.068 1.00 16.72 381 LYS A CA 1
ATOM 2245 C C . LYS A 1 277 ? 19.603 0.668 44.510 1.00 15.64 381 LYS A C 1
ATOM 2246 O O . LYS A 1 277 ? 18.870 0.120 43.679 1.00 16.78 381 LYS A O 1
ATOM 2252 N N . GLU A 1 278 ? 19.576 0.354 45.809 1.00 14.16 382 GLU A N 1
ATOM 2253 C CA . GLU A 1 278 ? 18.671 -0.659 46.317 1.00 13.68 382 GLU A CA 1
ATOM 2254 C C . GLU A 1 278 ? 17.217 -0.175 46.200 1.00 14.41 382 GLU A C 1
ATOM 2255 O O . GLU A 1 278 ? 16.282 -0.980 46.224 1.00 14.89 382 GLU A O 1
ATOM 2261 N N . LEU A 1 279 ? 17.030 1.145 46.073 1.00 13.10 383 LEU A N 1
ATOM 2262 C CA . LEU A 1 279 ? 15.688 1.730 45.942 1.00 14.16 383 LEU A CA 1
ATOM 2263 C C . LEU A 1 279 ? 15.329 1.765 44.455 1.00 14.40 383 LEU A C 1
ATOM 2264 O O . LEU A 1 279 ? 15.730 2.681 43.730 1.00 17.12 383 LEU A O 1
ATOM 2269 N N . GLY A 1 280 ? 14.580 0.767 44.017 1.00 14.67 384 GLY A N 1
ATOM 2270 C CA . GLY A 1 280 ? 14.219 0.672 42.608 1.00 12.91 384 GLY A CA 1
ATOM 2271 C C . GLY A 1 280 ? 13.123 1.608 42.131 1.00 12.33 384 GLY A C 1
ATOM 2272 O O . GLY A 1 280 ? 12.869 1.671 40.923 1.00 11.80 384 GLY A O 1
ATOM 2273 N N . GLU A 1 281 ? 12.472 2.309 43.047 1.00 11.61 385 GLU A N 1
ATOM 2274 C CA . GLU A 1 281 ? 11.417 3.244 42.676 1.00 10.82 385 GLU A CA 1
ATOM 2275 C C . GLU A 1 281 ? 11.475 4.355 43.698 1.00 11.29 385 GLU A C 1
ATOM 2276 O O . GLU A 1 281 ? 11.364 4.121 44.909 1.00 12.73 385 GLU A O 1
ATOM 2282 N N . VAL A 1 282 ? 11.652 5.576 43.215 1.00 9.50 386 VAL A N 1
ATOM 2283 C CA . VAL A 1 282 ? 11.794 6.716 44.105 1.00 11.99 386 VAL A CA 1
ATOM 2284 C C . VAL A 1 282 ? 11.026 7.914 43.610 1.00 12.25 386 VAL A C 1
ATOM 2285 O O . VAL A 1 282 ? 10.593 7.966 42.456 1.00 11.62 386 VAL A O 1
ATOM 2289 N N . ARG A 1 283 ? 10.870 8.868 44.510 1.00 12.34 387 ARG A N 1
ATOM 2290 C CA . ARG A 1 283 ? 10.198 10.112 44.206 1.00 10.42 387 ARG A CA 1
ATOM 2291 C C . ARG A 1 283 ? 11.157 11.271 44.365 1.00 12.72 387 ARG A C 1
ATOM 2292 O O . ARG A 1 283 ? 11.920 11.332 45.329 1.00 12.03 387 ARG A O 1
ATOM 2300 N N . VAL A 1 284 ? 11.182 12.163 43.382 1.00 11.00 388 VAL A N 1
ATOM 2301 C CA . VAL A 1 284 ? 11.993 13.375 43.470 1.00 10.26 388 VAL A CA 1
ATOM 2302 C C . VAL A 1 284 ? 10.918 14.460 43.567 1.00 9.89 388 VAL A C 1
ATOM 2303 O O . VAL A 1 284 ? 10.096 14.628 42.650 1.00 9.14 388 VAL A O 1
ATOM 2307 N N . GLN A 1 285 ? 10.893 15.178 44.676 1.00 9.93 389 GLN A N 1
ATOM 2308 C CA . GLN A 1 285 ? 9.882 16.214 44.862 1.00 11.93 389 GLN A CA 1
ATOM 2309 C C . GLN A 1 285 ? 10.300 17.605 44.399 1.00 11.69 389 GLN A C 1
ATOM 2310 O O . GLN A 1 285 ? 11.424 18.048 44.659 1.00 15.27 389 GLN A O 1
ATOM 2316 N N . TYR A 1 286 ? 9.416 18.275 43.669 1.00 10.05 390 TYR A N 1
ATOM 2317 C CA . TYR A 1 286 ? 9.686 19.646 43.257 1.00 10.54 390 TYR A CA 1
ATOM 2318 C C . TYR A 1 286 ? 8.658 20.511 43.990 1.00 12.19 390 TYR A C 1
ATOM 2319 O O . TYR A 1 286 ? 7.590 20.021 44.373 1.00 14.39 390 TYR A O 1
ATOM 2328 N N . THR A 1 287 ? 8.980 21.792 44.183 1.00 12.28 391 THR A N 1
ATOM 2329 C CA . THR A 1 287 ? 8.119 22.707 44.948 1.00 16.14 391 THR A CA 1
ATOM 2330 C C . THR A 1 287 ? 7.642 23.968 44.257 1.00 19.52 391 THR A C 1
ATOM 2331 O O . THR A 1 287 ? 6.783 24.694 44.778 1.00 23.82 391 THR A O 1
ATOM 2335 N N . GLY A 1 288 ? 8.235 24.277 43.129 1.00 19.81 392 GLY A N 1
ATOM 2336 C CA . GLY A 1 288 ? 7.834 25.469 42.411 1.00 17.76 392 GLY A CA 1
ATOM 2337 C C . GLY A 1 288 ? 8.236 25.274 40.972 1.00 17.14 392 GLY A C 1
ATOM 2338 O O . GLY A 1 288 ? 8.872 24.274 40.626 1.00 16.63 392 GLY A O 1
ATOM 2339 N N . ARG A 1 289 ? 7.862 26.222 40.126 1.00 15.08 393 ARG A N 1
ATOM 2340 C CA . ARG A 1 289 ? 8.182 26.146 38.715 1.00 14.13 393 ARG A CA 1
ATOM 2341 C C . ARG A 1 289 ? 9.689 26.069 38.458 1.00 14.61 393 ARG A C 1
ATOM 2342 O O . ARG A 1 289 ? 10.135 25.308 37.600 1.00 13.41 393 ARG A O 1
ATOM 2350 N N . ASP A 1 290 ? 10.490 26.820 39.206 1.00 13.30 394 ASP A N 1
ATOM 2351 C CA . ASP A 1 290 ? 11.929 26.787 38.965 1.00 13.90 394 ASP A CA 1
ATOM 2352 C C . ASP A 1 290 ? 12.548 25.430 39.321 1.00 13.00 394 ASP A C 1
ATOM 2353 O O . ASP A 1 290 ? 13.418 24.932 38.593 1.00 13.34 394 ASP A O 1
ATOM 2358 N N . SER A 1 291 ? 12.110 24.837 40.432 1.00 12.00 395 SER A N 1
ATOM 2359 C CA . SER A 1 291 ? 12.633 23.535 40.821 1.00 11.21 395 SER A CA 1
ATOM 2360 C C . SER A 1 291 ? 12.146 22.451 39.848 1.00 11.24 395 SER A C 1
ATOM 2361 O O . SER A 1 291 ? 12.887 21.513 39.532 1.00 11.08 395 SER A O 1
ATOM 2364 N N . PHE A 1 292 ? 10.919 22.579 39.347 1.00 10.28 396 PHE A N 1
ATOM 2365 C CA . PHE A 1 292 ? 10.465 21.591 38.373 1.00 9.84 396 PHE A CA 1
ATOM 2366 C C . PHE A 1 292 ? 11.371 21.618 37.154 1.00 10.61 396 PHE A C 1
ATOM 2367 O O . PHE A 1 292 ? 11.851 20.580 36.691 1.00 10.81 396 PHE A O 1
ATOM 2375 N N . LYS A 1 293 ? 11.593 22.812 36.613 1.00 11.12 397 LYS A N 1
ATOM 2376 C CA . LYS A 1 293 ? 12.422 22.908 35.420 1.00 12.45 397 LYS A CA 1
ATOM 2377 C C . LYS A 1 293 ? 13.840 22.432 35.666 1.00 12.98 397 LYS A C 1
ATOM 2378 O O . LYS A 1 293 ? 14.427 21.727 34.837 1.00 13.38 397 LYS A O 1
ATOM 2384 N N . ALA A 1 294 ? 14.397 22.797 36.810 1.00 10.44 398 ALA A N 1
ATOM 2385 C CA . ALA A 1 294 ? 15.756 22.398 37.112 1.00 11.34 398 ALA A CA 1
ATOM 2386 C C . ALA A 1 294 ? 15.903 20.882 37.293 1.00 9.80 398 ALA A C 1
ATOM 2387 O O . ALA A 1 294 ? 16.881 20.273 36.799 1.00 12.82 398 ALA A O 1
ATOM 2389 N N . PHE A 1 295 ? 14.963 20.280 38.012 1.00 10.60 399 PHE A N 1
ATOM 2390 C CA . PHE A 1 295 ? 15.048 18.850 38.272 1.00 9.20 399 PHE A CA 1
ATOM 2391 C C . PHE A 1 295 ? 14.801 18.048 37.004 1.00 9.72 399 PHE A C 1
ATOM 2392 O O . PHE A 1 295 ? 15.494 17.067 36.749 1.00 10.60 399 PHE A O 1
ATOM 2400 N N . ALA A 1 296 ? 13.826 18.473 36.200 1.00 9.56 400 ALA A N 1
ATOM 2401 C CA . ALA A 1 296 ? 13.558 17.787 34.938 1.00 9.60 400 ALA A CA 1
ATOM 2402 C C . ALA A 1 296 ? 14.804 17.844 34.038 1.00 11.09 400 ALA A C 1
ATOM 2403 O O . ALA A 1 296 ? 15.209 16.842 33.449 1.00 10.26 400 ALA A O 1
ATOM 2405 N N . LYS A 1 297 ? 15.428 19.014 33.941 1.00 10.22 401 LYS A N 1
ATOM 2406 C CA . LYS A 1 297 ? 16.622 19.142 33.109 1.00 13.22 401 LYS A CA 1
ATOM 2407 C C . LYS A 1 297 ? 17.751 18.246 33.645 1.00 11.81 401 LYS A C 1
ATOM 2408 O O . LYS A 1 297 ? 18.429 17.560 32.869 1.00 14.15 401 LYS A O 1
ATOM 2414 N N . ALA A 1 298 ? 17.930 18.217 34.965 1.00 11.90 402 ALA A N 1
ATOM 2415 C CA . ALA A 1 298 ? 18.979 17.397 35.563 1.00 11.18 402 ALA A CA 1
ATOM 2416 C C . ALA A 1 298 ? 18.819 15.908 35.272 1.00 13.03 402 ALA A C 1
ATOM 2417 O O . ALA A 1 298 ? 19.814 15.175 35.190 1.00 15.36 402 ALA A O 1
ATOM 2419 N N . LEU A 1 299 ? 17.575 15.458 35.139 1.00 11.37 403 LEU A N 1
ATOM 2420 C CA . LEU A 1 299 ? 17.321 14.041 34.897 1.00 11.89 403 LEU A CA 1
ATOM 2421 C C . LEU A 1 299 ? 16.990 13.724 33.441 1.00 12.16 403 LEU A C 1
ATOM 2422 O O . LEU A 1 299 ? 16.596 12.595 33.126 1.00 13.68 403 LEU A O 1
ATOM 2427 N N . GLY A 1 300 ? 17.165 14.708 32.566 1.00 11.76 404 GLY A N 1
ATOM 2428 C CA . GLY A 1 300 ? 16.926 14.502 31.141 1.00 11.69 404 GLY A CA 1
ATOM 2429 C C . GLY A 1 300 ? 15.488 14.300 30.679 1.00 11.58 404 GLY A C 1
ATOM 2430 O O . GLY A 1 300 ? 15.256 13.667 29.653 1.00 13.09 404 GLY A O 1
ATOM 2431 N N . VAL A 1 301 ? 14.543 14.840 31.437 1.00 11.02 405 VAL A N 1
ATOM 2432 C CA . VAL A 1 301 ? 13.104 14.766 31.179 1.00 12.19 405 VAL A CA 1
ATOM 2433 C C . VAL A 1 301 ? 12.668 16.065 30.466 1.00 11.29 405 VAL A C 1
ATOM 2434 O O . VAL A 1 301 ? 13.249 17.120 30.712 1.00 11.16 405 VAL A O 1
ATOM 2438 N N A MET A 1 302 ? 11.659 15.991 29.600 0.70 9.78 406 MET A N 1
ATOM 2439 N N B MET A 1 302 ? 11.652 15.986 29.610 0.30 10.52 406 MET A N 1
ATOM 2440 C CA A MET A 1 302 ? 11.185 17.201 28.925 0.70 12.07 406 MET A CA 1
ATOM 2441 C CA B MET A 1 302 ? 11.155 17.177 28.919 0.30 11.24 406 MET A CA 1
ATOM 2442 C C A MET A 1 302 ? 10.741 18.192 29.972 0.70 11.13 406 MET A C 1
ATOM 2443 C C B MET A 1 302 ? 10.753 18.189 29.985 0.30 10.98 406 MET A C 1
ATOM 2444 O O A MET A 1 302 ? 9.970 17.860 30.865 0.70 11.24 406 MET A O 1
ATOM 2445 O O B MET A 1 302 ? 10.031 17.853 30.921 0.30 11.12 406 MET A O 1
ATOM 2454 N N . ASP A 1 303 ? 11.212 19.431 29.845 1.00 11.17 407 ASP A N 1
ATOM 2455 C CA . ASP A 1 303 ? 10.906 20.445 30.832 1.00 11.15 407 ASP A CA 1
ATOM 2456 C C . ASP A 1 303 ? 9.929 21.531 30.421 1.00 11.70 407 ASP A C 1
ATOM 2457 O O . ASP A 1 303 ? 9.639 22.433 31.211 1.00 15.07 407 ASP A O 1
ATOM 2462 N N . ASP A 1 304 ? 9.381 21.444 29.225 1.00 10.12 408 ASP A N 1
ATOM 2463 C CA . ASP A 1 304 ? 8.465 22.503 28.841 1.00 11.45 408 ASP A CA 1
ATOM 2464 C C . ASP A 1 304 ? 7.054 22.210 29.319 1.00 11.05 408 ASP A C 1
ATOM 2465 O O . ASP A 1 304 ? 6.679 21.054 29.561 1.00 13.49 408 ASP A O 1
ATOM 2470 N N . LEU A 1 305 ? 6.279 23.264 29.488 1.00 8.62 409 LEU A N 1
ATOM 2471 C CA . LEU A 1 305 ? 4.922 23.116 29.983 1.00 9.26 409 LEU A CA 1
ATOM 2472 C C . LEU A 1 305 ? 3.907 23.794 29.087 1.00 9.34 409 LEU A C 1
ATOM 2473 O O . LEU A 1 305 ? 4.168 24.873 28.550 1.00 11.01 409 LEU A O 1
ATOM 2478 N N . LYS A 1 306 ? 2.750 23.161 28.919 1.00 7.70 410 LYS A N 1
ATOM 2479 C CA . LYS A 1 306 ? 1.680 23.744 28.111 1.00 6.40 410 LYS A CA 1
ATOM 2480 C C . LYS A 1 306 ? 0.527 23.946 29.066 1.00 7.83 410 LYS A C 1
ATOM 2481 O O . LYS A 1 306 ? 0.006 22.995 29.660 1.00 7.34 410 LYS A O 1
ATOM 2487 N N . SER A 1 307 ? 0.125 25.207 29.209 1.00 7.67 411 SER A N 1
ATOM 2488 C CA . SER A 1 307 ? -0.924 25.581 30.146 1.00 7.09 411 SER A CA 1
ATOM 2489 C C . SER A 1 307 ? -0.632 25.043 31.545 1.00 7.48 411 SER A C 1
ATOM 2490 O O . SER A 1 307 ? -1.521 24.614 32.284 1.00 8.57 411 SER A O 1
ATOM 2493 N N . GLY A 1 308 ? 0.660 25.058 31.879 1.00 7.40 412 GLY A N 1
ATOM 2494 C CA . GLY A 1 308 ? 1.119 24.632 33.190 1.00 7.39 412 GLY A CA 1
ATOM 2495 C C . GLY A 1 308 ? 1.245 23.134 33.407 1.00 6.57 412 GLY A C 1
ATOM 2496 O O . GLY A 1 308 ? 1.610 22.693 34.500 1.00 8.41 412 GLY A O 1
ATOM 2497 N N . VAL A 1 309 ? 0.967 22.350 32.365 1.00 6.41 413 VAL A N 1
ATOM 2498 C CA . VAL A 1 309 ? 1.030 20.887 32.476 1.00 7.03 413 VAL A CA 1
ATOM 2499 C C . VAL A 1 309 ? 2.350 20.347 31.904 1.00 6.57 413 VAL A C 1
ATOM 2500 O O . VAL A 1 309 ? 2.728 20.679 30.778 1.00 7.26 413 VAL A O 1
ATOM 2504 N N . PRO A 1 310 ? 3.085 19.536 32.678 1.00 7.91 414 PRO A N 1
ATOM 2505 C CA . PRO A 1 310 ? 4.346 19.001 32.153 1.00 6.83 414 PRO A CA 1
ATOM 2506 C C . PRO A 1 310 ? 4.070 17.854 31.203 1.00 6.87 414 PRO A C 1
ATOM 2507 O O . PRO A 1 310 ? 3.028 17.214 31.276 1.00 7.63 414 PRO A O 1
ATOM 2511 N N . ARG A 1 311 ? 5.010 17.622 30.296 1.00 7.49 415 ARG A N 1
ATOM 2512 C CA . ARG A 1 311 ? 4.871 16.513 29.345 1.00 8.05 415 ARG A CA 1
ATOM 2513 C C . ARG A 1 311 ? 4.724 15.201 30.119 1.00 6.98 415 ARG A C 1
ATOM 2514 O O . ARG A 1 311 ? 5.486 14.926 31.059 1.00 7.97 415 ARG A O 1
ATOM 2522 N N . ALA A 1 312 ? 3.763 14.389 29.702 1.00 6.96 416 ALA A N 1
ATOM 2523 C CA . ALA A 1 312 ? 3.440 13.108 30.362 1.00 7.73 416 ALA A CA 1
ATOM 2524 C C . ALA A 1 312 ? 3.017 13.266 31.820 1.00 7.23 416 ALA A C 1
ATOM 2525 O O . ALA A 1 312 ? 2.891 12.275 32.547 1.00 8.55 416 ALA A O 1
ATOM 2527 N N . GLY A 1 313 ? 2.752 14.493 32.251 1.00 7.14 417 GLY A N 1
ATOM 2528 C CA . GLY A 1 313 ? 2.394 14.684 33.639 1.00 6.38 417 GLY A CA 1
ATOM 2529 C C . GLY A 1 313 ? 1.002 14.212 33.994 1.00 6.09 417 GLY A C 1
ATOM 2530 O O . GLY A 1 313 ? 0.105 14.239 33.146 1.00 7.58 417 GLY A O 1
ATOM 2531 N N . TYR A 1 314 ? 0.823 13.748 35.227 1.00 5.35 418 TYR A N 1
ATOM 2532 C CA . TYR A 1 314 ? -0.493 13.351 35.724 1.00 5.47 418 TYR A CA 1
ATOM 2533 C C . TYR A 1 314 ? -0.538 13.832 37.183 1.00 5.59 418 TYR A C 1
ATOM 2534 O O . TYR A 1 314 ? 0.267 13.407 37.991 1.00 6.70 418 TYR A O 1
ATOM 2543 N N . ARG A 1 315 ? -1.476 14.732 37.492 1.00 6.15 419 ARG A N 1
ATOM 2544 C CA . ARG A 1 315 ? -1.537 15.378 38.811 1.00 6.23 419 ARG A CA 1
ATOM 2545 C C . ARG A 1 315 ? -0.135 15.938 39.128 1.00 7.05 419 ARG A C 1
ATOM 2546 O O . ARG A 1 315 ? 0.356 15.854 40.248 1.00 8.05 419 ARG A O 1
ATOM 2554 N N . GLY A 1 316 ? 0.498 16.508 38.094 1.00 6.72 420 GLY A N 1
ATOM 2555 C CA . GLY A 1 316 ? 1.827 17.086 38.201 1.00 7.89 420 GLY A CA 1
ATOM 2556 C C . GLY A 1 316 ? 2.993 16.109 38.246 1.00 7.42 420 GLY A C 1
ATOM 2557 O O . GLY A 1 316 ? 4.146 16.527 38.257 1.00 7.62 420 GLY A O 1
ATOM 2558 N N . ILE A 1 317 ? 2.712 14.812 38.221 1.00 6.71 421 ILE A N 1
ATOM 2559 C CA . ILE A 1 317 ? 3.759 13.804 38.338 1.00 6.47 421 ILE A CA 1
ATOM 2560 C C . ILE A 1 317 ? 4.245 13.284 36.994 1.00 6.43 421 ILE A C 1
ATOM 2561 O O . ILE A 1 317 ? 3.427 12.837 36.168 1.00 7.11 421 ILE A O 1
ATOM 2566 N N . VAL A 1 318 ? 5.559 13.373 36.756 1.00 6.39 422 VAL A N 1
ATOM 2567 C CA . VAL A 1 318 ? 6.183 12.842 35.530 1.00 6.50 422 VAL A CA 1
ATOM 2568 C C . VAL A 1 318 ? 6.899 11.554 35.926 1.00 6.20 422 VAL A C 1
ATOM 2569 O O . VAL A 1 318 ? 7.772 11.583 36.800 1.00 7.34 422 VAL A O 1
ATOM 2573 N N . THR A 1 319 ? 6.541 10.445 35.291 1.00 5.52 423 THR A N 1
ATOM 2574 C CA . THR A 1 319 ? 7.095 9.130 35.625 1.00 6.03 423 THR A CA 1
ATOM 2575 C C . THR A 1 319 ? 7.952 8.624 34.470 1.00 6.54 423 THR A C 1
ATOM 2576 O O . THR A 1 319 ? 7.538 8.644 33.321 1.00 7.82 423 THR A O 1
ATOM 2580 N N . PHE A 1 320 ? 9.132 8.108 34.794 1.00 6.65 424 PHE A N 1
ATOM 2581 C CA . PHE A 1 320 ? 10.061 7.663 33.763 1.00 6.15 424 PHE A CA 1
ATOM 2582 C C . PHE A 1 320 ? 11.096 6.754 34.394 1.00 7.06 424 PHE A C 1
ATOM 2583 O O . PHE A 1 320 ? 11.091 6.554 35.617 1.00 8.13 424 PHE A O 1
ATOM 2591 N N . LEU A 1 321 ? 11.969 6.191 33.558 1.00 7.82 425 LEU A N 1
ATOM 2592 C CA . LEU A 1 321 ? 13.049 5.355 34.064 1.00 10.75 425 LEU A CA 1
ATOM 2593 C C . LEU A 1 321 ? 14.320 6.201 33.948 1.00 10.56 425 LEU A C 1
ATOM 2594 O O . LEU A 1 321 ? 14.494 7.003 33.008 1.00 11.75 425 LEU A O 1
ATOM 2599 N N . PHE A 1 322 ? 15.203 6.051 34.921 1.00 9.73 426 PHE A N 1
ATOM 2600 C CA . PHE A 1 322 ? 16.471 6.784 34.910 1.00 9.59 426 PHE A CA 1
ATOM 2601 C C . PHE A 1 322 ? 17.526 5.805 35.409 1.00 10.12 426 PHE A C 1
ATOM 2602 O O . PHE A 1 322 ? 17.468 5.364 36.562 1.00 11.05 426 PHE A O 1
ATOM 2610 N N . ARG A 1 323 ? 18.477 5.462 34.536 1.00 11.34 427 ARG A N 1
ATOM 2611 C CA . ARG A 1 323 ? 19.531 4.515 34.894 1.00 12.37 427 ARG A CA 1
ATOM 2612 C C . ARG A 1 323 ? 18.922 3.235 35.480 1.00 11.97 427 ARG A C 1
ATOM 2613 O O . ARG A 1 323 ? 19.427 2.664 36.445 1.00 12.62 427 ARG A O 1
ATOM 2621 N N . GLY A 1 324 ? 17.817 2.792 34.882 1.00 11.91 428 GLY A N 1
ATOM 2622 C CA . GLY A 1 324 ? 17.161 1.568 35.315 1.00 10.94 428 GLY A CA 1
ATOM 2623 C C . GLY A 1 324 ? 16.212 1.638 36.492 1.00 12.16 428 GLY A C 1
ATOM 2624 O O . GLY A 1 324 ? 15.541 0.655 36.815 1.00 15.99 428 GLY A O 1
ATOM 2625 N N . ARG A 1 325 ? 16.167 2.794 37.133 1.00 10.84 429 ARG A N 1
ATOM 2626 C CA . ARG A 1 325 ? 15.333 3.039 38.294 1.00 12.89 429 ARG A CA 1
ATOM 2627 C C . ARG A 1 325 ? 14.047 3.769 37.918 1.00 11.50 429 ARG A C 1
ATOM 2628 O O . ARG A 1 325 ? 14.072 4.662 37.064 1.00 11.91 429 ARG A O 1
ATOM 2636 N N . ARG A 1 326 ? 12.942 3.409 38.562 1.00 9.55 430 ARG A N 1
ATOM 2637 C CA . ARG A 1 326 ? 11.677 4.094 38.310 1.00 8.90 430 ARG A CA 1
ATOM 2638 C C . ARG A 1 326 ? 11.697 5.379 39.133 1.00 10.22 430 ARG A C 1
ATOM 2639 O O . ARG A 1 326 ? 11.941 5.344 40.359 1.00 10.31 430 ARG A O 1
ATOM 2647 N N . VAL A 1 327 ? 11.443 6.506 38.469 1.00 6.78 431 VAL A N 1
ATOM 2648 C CA . VAL A 1 327 ? 11.430 7.810 39.129 1.00 7.76 431 VAL A CA 1
ATOM 2649 C C . VAL A 1 327 ? 10.122 8.547 38.880 1.00 6.98 431 VAL A C 1
ATOM 2650 O O . VAL A 1 327 ? 9.598 8.559 37.747 1.00 8.01 431 VAL A O 1
ATOM 2654 N N . HIS A 1 328 ? 9.582 9.137 39.951 1.00 7.20 432 HIS A N 1
ATOM 2655 C CA . HIS A 1 328 ? 8.381 9.959 39.851 1.00 7.27 432 HIS A CA 1
ATOM 2656 C C . HIS A 1 328 ? 8.807 11.377 40.256 1.00 8.24 432 HIS A C 1
ATOM 2657 O O . HIS A 1 328 ? 9.144 11.600 41.427 1.00 9.42 432 HIS A O 1
ATOM 2664 N N . LEU A 1 329 ? 8.836 12.308 39.305 1.00 7.49 433 LEU A N 1
ATOM 2665 C CA . LEU A 1 329 ? 9.161 13.721 39.562 1.00 6.88 433 LEU A CA 1
ATOM 2666 C C . LEU A 1 329 ? 7.780 14.285 39.934 1.00 8.67 433 LEU A C 1
ATOM 2667 O O . LEU A 1 329 ? 6.892 14.443 39.086 1.00 7.58 433 LEU A O 1
ATOM 2672 N N . ALA A 1 330 ? 7.610 14.593 41.217 1.00 7.50 434 ALA A N 1
ATOM 2673 C CA . ALA A 1 330 ? 6.306 14.915 41.757 1.00 9.09 434 ALA A CA 1
ATOM 2674 C C . ALA A 1 330 ? 6.198 16.140 42.622 1.00 7.82 434 ALA A C 1
ATOM 2675 O O . ALA A 1 330 ? 7.157 16.522 43.282 1.00 9.40 434 ALA A O 1
ATOM 2677 N N . PRO A 1 331 ? 5.004 16.758 42.648 1.00 9.11 435 PRO A N 1
ATOM 2678 C CA . PRO A 1 331 ? 4.796 17.937 43.488 1.00 10.27 435 PRO A CA 1
ATOM 2679 C C . PRO A 1 331 ? 4.426 17.350 44.855 1.00 11.48 435 PRO A C 1
ATOM 2680 O O . PRO A 1 331 ? 4.343 16.138 45.033 1.00 10.94 435 PRO A O 1
ATOM 2684 N N . PRO A 1 332 ? 4.213 18.212 45.841 1.00 13.93 436 PRO A 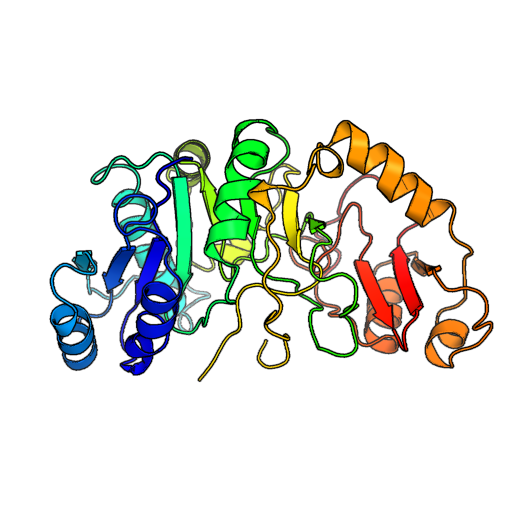N 1
ATOM 2685 C CA . PRO A 1 332 ? 3.823 17.709 47.160 1.00 15.96 436 PRO A CA 1
ATOM 2686 C C . PRO A 1 332 ? 2.411 17.136 46.931 1.00 12.08 436 PRO A C 1
ATOM 2687 O O . PRO A 1 332 ? 1.704 17.580 46.003 1.00 12.29 436 PRO A O 1
ATOM 2691 N N . GLN A 1 333 ? 1.984 16.170 47.746 1.00 14.20 437 GLN A N 1
ATOM 2692 C CA . GLN A 1 333 ? 0.674 15.553 47.553 1.00 15.79 437 GLN A CA 1
ATOM 2693 C C . GLN A 1 333 ? -0.510 16.492 47.778 1.00 15.47 437 GLN A C 1
ATOM 2694 O O . GLN A 1 333 ? -1.648 16.122 47.502 1.00 17.55 437 GLN A O 1
ATOM 2700 N N . THR A 1 334 ? -0.243 17.708 48.245 1.00 14.89 438 THR A N 1
ATOM 2701 C CA . THR A 1 334 ? -1.301 18.703 48.426 1.00 17.67 438 THR A CA 1
ATOM 2702 C C . THR A 1 334 ? -1.687 19.307 47.068 1.00 14.98 438 THR A C 1
ATOM 2703 O O . THR A 1 334 ? -2.568 20.155 46.981 1.00 18.85 438 THR A O 1
ATOM 2707 N N . TRP A 1 335 ? -1.007 18.869 46.008 1.00 11.31 439 TRP A N 1
ATOM 2708 C CA . TRP A 1 335 ? -1.286 19.367 44.663 1.00 12.76 439 TRP A CA 1
ATOM 2709 C C . TRP A 1 335 ? -2.790 19.402 44.409 1.00 10.54 439 TRP A C 1
ATOM 2710 O O . TRP A 1 335 ? -3.501 18.440 44.707 1.00 14.64 439 TRP A O 1
ATOM 2721 N N . ASP A 1 336 ? -3.264 20.488 43.805 1.00 12.84 440 ASP A N 1
ATOM 2722 C CA . ASP A 1 336 ? -4.684 20.620 43.520 1.00 15.07 440 ASP A CA 1
ATOM 2723 C C . ASP A 1 336 ? -4.939 21.483 42.294 1.00 17.25 440 ASP A C 1
ATOM 2724 O O . ASP A 1 336 ? -5.504 22.583 42.387 1.00 19.28 440 ASP A O 1
ATOM 2729 N N . GLY A 1 337 ? -4.478 20.997 41.146 1.00 13.37 441 GLY A N 1
ATOM 2730 C CA . GLY A 1 337 ? -4.703 21.704 39.903 1.00 11.89 441 GLY A CA 1
ATOM 2731 C C . GLY A 1 337 ? -3.471 22.360 39.327 1.00 10.18 441 GLY A C 1
ATOM 2732 O O . GLY A 1 337 ? -2.504 22.648 40.031 1.00 11.49 441 GLY A O 1
ATOM 2733 N N . TYR A 1 338 ? -3.514 22.574 38.019 1.00 10.11 442 TYR A N 1
ATOM 2734 C CA . TYR A 1 338 ? -2.423 23.213 37.313 1.00 9.38 442 TYR A CA 1
ATOM 2735 C C . TYR A 1 338 ? -2.558 24.741 37.233 1.00 10.34 442 TYR A C 1
ATOM 2736 O O . TYR A 1 338 ? -3.652 25.282 37.068 1.00 13.44 442 TYR A O 1
ATOM 2745 N N . ASP A 1 339 ? -1.424 25.408 37.293 1.00 10.00 443 ASP A N 1
ATOM 2746 C CA . ASP A 1 339 ? -1.353 26.871 37.201 1.00 10.49 443 ASP A CA 1
ATOM 2747 C C . ASP A 1 339 ? -0.792 27.160 35.792 1.00 9.35 443 ASP A C 1
ATOM 2748 O O . ASP A 1 339 ? 0.370 26.856 35.513 1.00 9.21 443 ASP A O 1
ATOM 2753 N N . PRO A 1 340 ? -1.592 27.779 34.900 1.00 10.19 444 PRO A N 1
ATOM 2754 C CA . PRO A 1 340 ? -1.104 28.062 33.541 1.00 10.01 444 PRO A CA 1
ATOM 2755 C C . PRO A 1 340 ? 0.063 29.027 33.493 1.00 9.22 444 PRO A C 1
ATOM 2756 O O . PRO A 1 340 ? 0.741 29.155 32.470 1.00 11.17 444 PRO A O 1
ATOM 2760 N N . SER A 1 341 ? 0.309 29.721 34.601 1.00 8.98 445 SER A N 1
ATOM 2761 C CA . SER A 1 341 ? 1.418 30.649 34.615 1.00 9.16 445 SER A CA 1
ATOM 2762 C C . SER A 1 341 ? 2.777 29.980 34.724 1.00 10.36 445 SER A C 1
ATOM 2763 O O . SER A 1 341 ? 3.804 30.641 34.653 1.00 10.58 445 SER A O 1
ATOM 2766 N N . TRP A 1 342 ? 2.796 28.659 34.914 1.00 8.99 446 TRP A N 1
ATOM 2767 C CA . TRP A 1 342 ? 4.071 27.944 34.935 1.00 9.79 446 TRP A CA 1
ATOM 2768 C C . TRP A 1 342 ? 4.413 27.770 33.458 1.00 8.94 446 TRP A C 1
ATOM 2769 O O . TRP A 1 342 ? 3.959 26.813 32.800 1.00 9.72 446 TRP A O 1
ATOM 2780 N N . THR A 1 343 ? 5.205 28.705 32.938 1.00 9.70 447 THR A N 1
ATOM 2781 C CA . THR A 1 343 ? 5.576 28.723 31.535 1.00 10.60 447 THR A CA 1
ATOM 2782 C C . THR A 1 343 ? 7.036 28.392 31.295 1.00 13.17 447 THR A C 1
ATOM 2783 O O . THR A 1 343 ? 7.395 28.235 30.105 1.00 13.99 447 THR A O 1
#

B-factor: mean 14.66, std 9.17, range [3.78, 74.6]

Solvent-accessible surface area: 14715 Å² total; per-residue (Å²): 184,28,64,0,0,0,0,0,14,1,34,67,144,42,75,0,117,102,1,0,64,66,1,44,134,68,38,90,24,51,127,35,3,26,4,2,0,0,4,7,54,48,65,116,100,0,11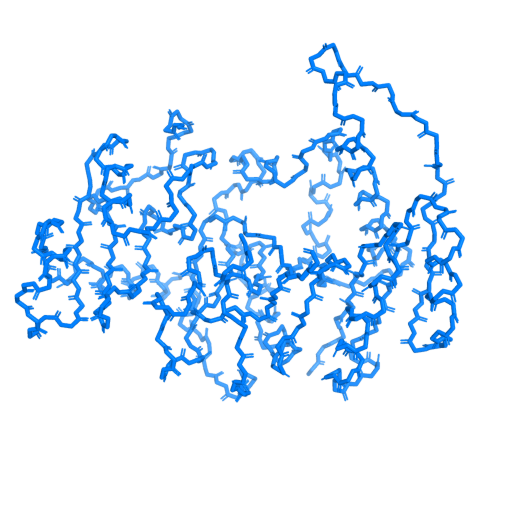,113,15,0,58,84,38,45,123,36,11,62,37,23,141,9,94,70,96,62,115,39,99,25,112,127,106,39,192,181,64,40,42,105,6,61,75,1,48,5,3,110,59,0,0,8,34,0,12,108,100,70,116,44,66,0,0,0,1,3,57,13,48,3,18,3,0,22,0,0,4,35,0,0,22,12,0,10,69,22,4,110,81,18,118,20,8,8,0,0,0,0,1,4,7,6,0,86,78,138,13,6,32,58,87,77,10,54,45,2,7,4,0,11,2,1,5,5,43,1,5,0,0,26,29,120,12,2,68,52,1,39,115,76,17,20,128,12,64,20,49,47,20,0,20,125,69,117,9,19,121,52,38,2,1,0,4,0,3,2,0,0,0,40,23,22,123,110,140,135,16,55,14,3,108,116,103,7,50,1,73,148,71,112,16,58,78,0,75,68,119,18,9,42,146,79,28,13,63,140,0,37,64,10,60,100,13,123,27,91,75,0,102,79,26,55,111,142,127,36,50,38,0,24,2,55,8,105,24,97,117,24,1,67,54,49,0,148,40,2,48,7,68,46,49,16,60,31,4,6,3,36,5,0,11,83,0,2,0,8,4,21,33,148,62,10,28,0,1,0,0,7,50,110,125,53,134,43,47,62,81,57,49,122

Nearest PDB structures (foldseek):
  1fo8-assembly1_A  TM=1.003E+00  e=7.027E-80  Oryctolagus cuniculus
  1foa-assembly1_A  TM=1.000E+00  e=5.850E-75  Oryctolagus cuniculus
  5ggg-assembly1_A  TM=8.381E-01  e=6.661E-28  Homo sapiens
  5ggi-assembly1_A  TM=8.239E-01  e=3.346E-28  Homo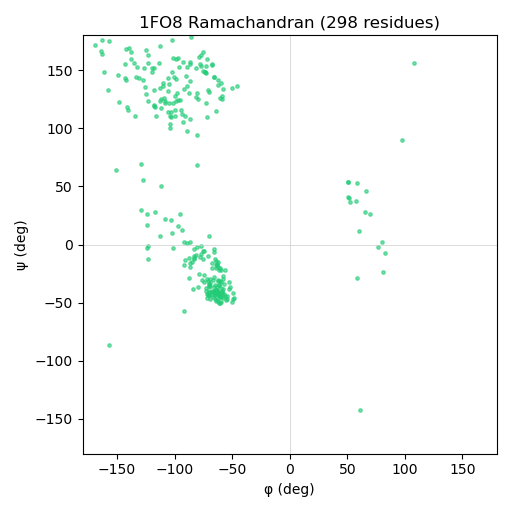 sapiens
  5ggi-assembly2_B  TM=8.151E-01  e=1.600E-27  Homo sapiens

Radius of gyration: 20.18 Å; Cα contacts (8 Å, |Δi|>4): 648; chains: 1; bounding box: 45×51×57 Å

InterPro domains:
  IPR004139 Glycosyl transferase, family 13 [PF03071] (12-446)
  IPR029044 Nucleotide-diphospho-sugar transferases [G3DSA:3.90.550.10] (106-331)
  IPR029044 Nucleotide-diphospho-sugar transferases [SSF53448] (108-447)
  IPR052261 Glycosyltransferase 13 [PTHR10468] (37-447)

GO terms:
  GO:0003827 alpha-1,3-mannosylglycoprotein 2-beta-N-acetylglucosaminyltransferase activity (F, EXP)
  GO:0016262 protein N-acetylglucosaminyltransferase activity (F, IDA)
  GO:0005797 Golgi medial cisterna (C, IDA)
  GO:0006013 mannose metabolic process (P, IDA)
  GO:0006487 protein N-linked glycosylation (P, IDA)